Protein AF-A0A7C7CNF2-F1 (afdb_monomer_lite)

Secondary structure (DSSP, 8-state):
----------SSSHHHHHHHHHHHHHHHHHHHHHHHHHHHHHHHHHHH-SS---HHHHHHHHHHHHHHHHHHHHHHHHHH-HHHHHHHHHHHHHHHH-HHHHHHHHHHHHHHHHHHHHHHHHHHHHHHHHHHHHHHHHTT-S-----B-TTS-B-PPPHHHHHHHHHHHHT-TT-S----EEEEEEEEEETTTTEEEEEEEEEEEE-HHHHTSSSPPPTTSTTPPPGGG--TT-----HHHHHHHT--TT---EE-

Foldseek 3Di:
DDDDDDDDDDDPDVVPVVVVVVVVVLVVQLVVQLVVQLVVQVVVCVVVDPDDDDPVSSVVSNVVSNVVSVVVSVVVCCVPDPVNVVVVVVVVVVCVVPVVVNVVVVVVVVVVVVVVVVVVVVVVVVVVVVVVVVCVVPVAHPDDDWDADPVRFTDDDDPVVVVVVLVVQLPDPVHQADWDWDKGFKKKAAPVQRDIDGGPDIDTQIDQVRCVGGDHAAPPGNPHDGSVPADPQRDDDDPVVCVRSVHDPPGDMDID

pLDDT: mean 80.98, std 13.88, range [34.69, 97.75]

Radius of gyration: 37.11 Å; chains: 1; bounding box: 66×41×136 Å

Structure (mmCIF, N/CA/C/O backbone):
data_AF-A0A7C7CNF2-F1
#
_entry.id   AF-A0A7C7CNF2-F1
#
loop_
_atom_site.group_PDB
_atom_site.id
_atom_site.type_symbol
_atom_site.label_atom_id
_atom_site.label_alt_id
_atom_site.label_comp_id
_atom_site.label_asym_id
_atom_site.label_entity_id
_atom_site.label_seq_id
_atom_site.pdbx_PDB_ins_code
_atom_site.Cartn_x
_atom_site.Cartn_y
_atom_site.Cartn_z
_atom_site.occupancy
_atom_site.B_iso_or_equiv
_atom_site.auth_seq_id
_atom_site.auth_comp_id
_atom_site.auth_asym_id
_atom_site.auth_atom_id
_atom_site.pdbx_PDB_model_num
ATOM 1 N N . MET A 1 1 ? -6.094 18.515 99.360 1.00 39.41 1 MET A N 1
ATOM 2 C CA . MET A 1 1 ? -6.341 17.096 99.012 1.00 39.41 1 MET A CA 1
ATOM 3 C C . MET A 1 1 ? -7.456 17.120 97.975 1.00 39.41 1 MET A C 1
ATOM 5 O O . MET A 1 1 ? -8.572 17.433 98.346 1.00 39.41 1 MET A O 1
ATOM 9 N N . SER A 1 2 ? -7.166 17.256 96.678 1.00 44.41 2 SER A N 1
ATOM 10 C CA . SER A 1 2 ? -6.656 16.228 95.748 1.00 44.41 2 SER A CA 1
ATOM 11 C C . SER A 1 2 ? -7.522 14.970 95.737 1.00 44.41 2 SER A C 1
ATOM 13 O O . SER A 1 2 ? -7.444 14.205 96.690 1.00 44.41 2 SER A O 1
ATOM 15 N N . ASN A 1 3 ? -8.333 14.836 94.685 1.00 34.69 3 ASN A N 1
ATOM 16 C CA . ASN A 1 3 ? -8.681 13.631 93.908 1.00 34.69 3 ASN A CA 1
ATOM 17 C C . ASN A 1 3 ? -9.608 14.139 92.777 1.00 34.69 3 ASN A C 1
ATOM 19 O O . ASN A 1 3 ? -10.600 14.790 93.093 1.00 34.69 3 ASN A O 1
ATOM 23 N N . SER A 1 4 ? -9.293 14.166 91.475 1.00 44.25 4 SER A N 1
ATOM 24 C CA . SER A 1 4 ? -8.788 13.164 90.511 1.00 44.25 4 SER A CA 1
ATOM 25 C C . SER A 1 4 ? -9.730 11.983 90.265 1.00 44.25 4 SER A C 1
ATOM 27 O O . SER A 1 4 ? -10.286 11.451 91.217 1.00 44.25 4 SER A O 1
ATOM 29 N N . GLU A 1 5 ? -9.792 11.597 88.978 1.00 41.06 5 GLU A N 1
ATOM 30 C CA . GLU A 1 5 ? -10.457 10.435 88.344 1.00 41.06 5 GLU A CA 1
ATOM 31 C C . GLU A 1 5 ? -11.908 10.682 87.872 1.00 41.06 5 GLU A C 1
ATOM 33 O O . GLU A 1 5 ? -12.738 11.197 88.606 1.00 41.06 5 GLU A O 1
ATOM 38 N N . GLU A 1 6 ? -12.322 10.382 86.638 1.00 37.69 6 GLU A N 1
ATOM 39 C CA . GLU A 1 6 ? -11.650 9.761 85.491 1.00 37.69 6 GLU A CA 1
ATOM 40 C C . GLU A 1 6 ? -12.530 9.999 84.248 1.00 37.69 6 GLU A C 1
ATOM 42 O O . GLU A 1 6 ? -13.736 9.751 84.269 1.00 37.69 6 GLU A O 1
ATOM 47 N N . SER A 1 7 ? -11.940 10.483 83.156 1.00 36.75 7 SER A N 1
ATOM 48 C CA . SER A 1 7 ? -12.533 10.446 81.820 1.00 36.75 7 SER A CA 1
ATOM 49 C C . SER A 1 7 ? -11.835 9.344 81.025 1.00 36.75 7 SER A C 1
ATOM 51 O O . SER A 1 7 ? -10.620 9.363 80.855 1.00 36.75 7 SER A O 1
ATOM 53 N N . SER A 1 8 ? -12.594 8.366 80.536 1.00 37.59 8 SER A N 1
ATOM 54 C CA . SER A 1 8 ? -12.090 7.269 79.704 1.00 37.59 8 SER A CA 1
ATOM 55 C C . SER A 1 8 ? -11.925 7.698 78.234 1.00 37.59 8 SER A C 1
ATOM 57 O O . SER A 1 8 ? -12.928 8.091 77.626 1.00 37.59 8 SER A O 1
ATOM 59 N N . PRO A 1 9 ? -10.746 7.537 77.598 1.00 44.44 9 PRO A N 1
ATOM 60 C CA . PRO A 1 9 ? -10.589 7.694 76.159 1.00 44.44 9 PRO A CA 1
ATOM 61 C C . PRO A 1 9 ? -10.063 6.389 75.537 1.00 44.44 9 PRO A C 1
ATOM 63 O O . PRO A 1 9 ? -8.878 6.259 75.261 1.00 44.44 9 PRO A O 1
ATOM 66 N N . PHE A 1 10 ? -10.934 5.410 75.283 1.00 39.22 10 PHE A N 1
ATOM 67 C CA . PHE A 1 10 ? -10.572 4.209 74.513 1.00 39.22 10 PHE A CA 1
ATOM 68 C C . PHE A 1 10 ? -11.684 3.845 73.524 1.00 39.22 10 PHE A C 1
ATOM 70 O O . PHE A 1 10 ? -12.471 2.931 73.744 1.00 39.22 10 PHE A O 1
ATOM 77 N N . ALA A 1 11 ? -11.766 4.587 72.416 1.00 42.66 11 ALA A N 1
ATOM 78 C CA . ALA A 1 11 ? -12.652 4.249 71.293 1.00 42.66 11 ALA A CA 1
ATOM 79 C C . ALA A 1 11 ? -12.042 4.536 69.901 1.00 42.66 11 ALA A C 1
ATOM 81 O O . ALA A 1 11 ? -12.766 4.564 68.909 1.00 42.66 11 ALA A O 1
ATOM 82 N N . GLY A 1 12 ? -10.722 4.761 69.796 1.00 42.34 12 GLY A N 1
ATOM 83 C CA . GLY A 1 12 ? -10.086 5.240 68.555 1.00 42.34 12 GLY A CA 1
ATOM 84 C C . GLY A 1 12 ? -9.178 4.256 67.803 1.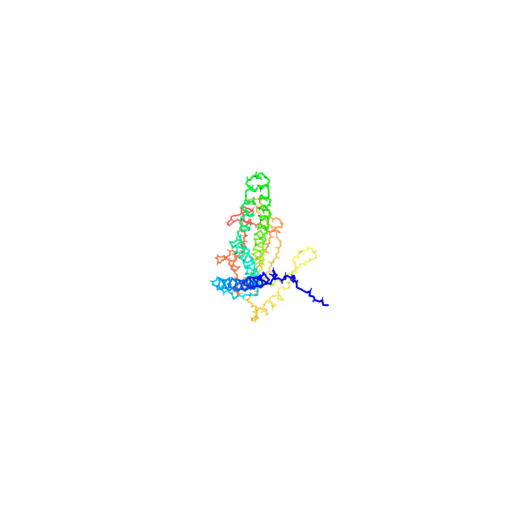00 42.34 12 GLY A C 1
ATOM 85 O O . GLY A 1 12 ? -8.991 4.409 66.598 1.00 42.34 12 GLY A O 1
ATOM 86 N N . GLU A 1 13 ? -8.611 3.242 68.459 1.00 42.41 13 GLU A N 1
ATOM 87 C CA . GLU A 1 13 ? -7.387 2.597 67.942 1.00 42.41 13 GLU A CA 1
ATOM 88 C C . GLU A 1 13 ? -7.631 1.353 67.061 1.00 42.41 13 GLU A C 1
ATOM 90 O O . GLU A 1 13 ? -6.891 1.098 66.110 1.00 42.41 13 GLU A O 1
ATOM 95 N N . GLY A 1 14 ? -8.734 0.624 67.272 1.00 38.69 14 GLY A N 1
ATOM 96 C CA . GLY A 1 14 ? -9.036 -0.608 66.523 1.00 38.69 14 GLY A CA 1
ATOM 97 C C . GLY A 1 14 ? -9.422 -0.403 65.049 1.00 38.69 14 GLY A C 1
ATOM 98 O O . GLY A 1 14 ? -9.234 -1.298 64.225 1.00 38.69 14 GLY A O 1
ATOM 99 N N . SER A 1 15 ? -9.928 0.779 64.676 1.00 50.56 15 SER A N 1
ATOM 100 C CA . SER A 1 15 ? -10.410 1.036 63.306 1.00 50.56 15 SER A CA 1
ATOM 101 C C . SER A 1 15 ? -9.292 1.381 62.311 1.00 50.56 15 SER A C 1
ATOM 103 O O . SER A 1 15 ? -9.446 1.188 61.102 1.00 50.56 15 SER A O 1
ATOM 105 N N . THR A 1 16 ? -8.149 1.864 62.803 1.00 49.94 16 THR A N 1
ATOM 106 C CA . THR A 1 16 ? -7.063 2.399 61.969 1.00 49.94 16 THR A CA 1
ATOM 107 C C . THR A 1 16 ? -6.146 1.284 61.460 1.00 49.94 16 THR A C 1
ATOM 109 O O . THR A 1 16 ? -5.807 1.259 60.276 1.00 49.94 16 THR A O 1
ATOM 112 N N . ILE A 1 17 ? -5.843 0.287 62.302 1.00 48.94 17 ILE A N 1
ATOM 113 C CA . ILE A 1 17 ? -5.004 -0.872 61.941 1.00 48.94 17 ILE A CA 1
ATOM 114 C C . ILE A 1 17 ? -5.721 -1.792 60.933 1.00 48.94 17 ILE A C 1
ATOM 116 O O . ILE A 1 17 ? -5.118 -2.244 59.958 1.00 48.94 17 ILE A O 1
ATOM 120 N N . GLN A 1 18 ? -7.036 -1.993 61.079 1.00 53.75 18 GLN A N 1
ATOM 121 C CA . GLN A 1 18 ? -7.836 -2.780 60.126 1.00 53.75 18 GLN A CA 1
ATOM 122 C C . GLN A 1 18 ? -7.940 -2.131 58.733 1.00 53.75 18 GLN A C 1
ATOM 124 O O . GLN A 1 18 ? -8.008 -2.832 57.718 1.00 53.75 18 GLN A O 1
ATOM 129 N N . ARG A 1 19 ? -7.948 -0.793 58.656 1.00 51.41 19 ARG A N 1
ATOM 130 C CA . ARG A 1 19 ? -7.987 -0.058 57.378 1.00 51.41 19 ARG A CA 1
ATOM 131 C C . ARG A 1 19 ? -6.643 -0.098 56.651 1.00 51.41 19 ARG A C 1
ATOM 133 O O . ARG A 1 19 ? -6.644 -0.201 55.425 1.00 51.41 19 ARG A O 1
ATOM 140 N N . LEU A 1 20 ? -5.529 -0.088 57.388 1.00 52.53 20 LEU A N 1
ATOM 141 C CA . LEU A 1 20 ? -4.180 -0.170 56.822 1.00 52.53 20 LEU A CA 1
ATOM 142 C C . LEU A 1 20 ? -3.913 -1.542 56.172 1.00 52.53 20 LEU A C 1
ATOM 144 O O . LEU A 1 20 ? -3.424 -1.606 55.044 1.00 52.53 20 LEU A O 1
ATOM 148 N N . GLY A 1 21 ? -4.334 -2.636 56.822 1.00 61.44 21 GLY A N 1
ATOM 149 C CA . GLY A 1 21 ? -4.176 -3.999 56.292 1.00 61.44 21 GLY A CA 1
ATOM 150 C C . GLY A 1 21 ? -4.990 -4.276 55.022 1.00 61.44 21 GLY A C 1
ATOM 151 O O . GLY A 1 21 ? -4.501 -4.923 54.097 1.00 61.44 21 GLY A O 1
ATOM 152 N N . ARG A 1 22 ? -6.210 -3.727 54.918 1.00 64.62 22 ARG A N 1
ATOM 153 C CA . ARG A 1 22 ? -7.019 -3.832 53.690 1.00 64.62 22 ARG A CA 1
ATOM 154 C C . ARG A 1 22 ? -6.371 -3.109 52.511 1.00 64.62 22 ARG A C 1
ATOM 156 O O . ARG A 1 22 ? -6.342 -3.669 51.423 1.00 64.62 22 ARG A O 1
ATOM 163 N N . GLY A 1 23 ? -5.835 -1.904 52.718 1.00 66.25 23 GLY A N 1
ATOM 164 C CA . GLY A 1 23 ? -5.159 -1.144 51.659 1.00 66.25 23 GLY A CA 1
ATOM 165 C C . GLY A 1 23 ? -3.923 -1.861 51.104 1.00 66.25 23 GLY A C 1
ATOM 166 O O . GLY A 1 23 ? -3.761 -1.954 49.888 1.00 66.25 23 GLY A O 1
ATOM 167 N N . ALA A 1 24 ? -3.104 -2.441 51.985 1.00 69.81 24 ALA A N 1
ATOM 168 C CA . ALA A 1 24 ? -1.925 -3.211 51.590 1.00 69.81 24 ALA A CA 1
ATOM 169 C C . ALA A 1 24 ? -2.287 -4.469 50.776 1.00 69.81 24 ALA A C 1
ATOM 171 O O . ALA A 1 24 ? -1.655 -4.745 49.758 1.00 69.81 24 ALA A O 1
ATOM 172 N N . LEU A 1 25 ? -3.349 -5.188 51.160 1.00 71.12 25 LEU A N 1
ATOM 173 C CA . LEU A 1 25 ? -3.831 -6.362 50.423 1.00 71.12 25 LEU A CA 1
ATOM 174 C C . LEU A 1 25 ? -4.309 -6.018 49.004 1.00 71.12 25 LEU A C 1
ATOM 176 O O . LEU A 1 25 ? -3.980 -6.737 48.062 1.00 71.12 25 LEU A O 1
ATOM 180 N N . PHE A 1 26 ? -5.026 -4.904 48.824 1.00 71.62 26 PHE A N 1
ATOM 181 C CA . PHE A 1 26 ? -5.434 -4.452 47.488 1.00 71.62 26 PHE A CA 1
ATOM 182 C C . PHE A 1 26 ? -4.243 -4.023 46.628 1.00 71.62 26 PHE A C 1
ATOM 184 O O . PHE A 1 26 ? -4.228 -4.311 45.435 1.00 71.62 26 PHE A O 1
ATOM 191 N N . SER A 1 27 ? -3.224 -3.398 47.224 1.00 68.88 27 SER A N 1
ATOM 192 C CA . SER A 1 27 ? -1.999 -3.028 46.507 1.00 68.88 27 SER A CA 1
ATOM 193 C C . SER A 1 27 ? -1.197 -4.252 46.052 1.00 68.88 27 SER A C 1
ATOM 195 O O . SER A 1 27 ? -0.673 -4.258 44.942 1.00 68.88 27 SER A O 1
ATOM 197 N N . ILE A 1 28 ? -1.113 -5.302 46.873 1.00 77.62 28 ILE A N 1
ATOM 198 C CA . ILE A 1 28 ? -0.433 -6.555 46.504 1.00 77.62 28 ILE A CA 1
ATOM 199 C C . ILE A 1 28 ? -1.202 -7.266 45.385 1.00 77.62 28 ILE A C 1
ATOM 201 O O . ILE A 1 28 ? -0.605 -7.724 44.411 1.00 77.62 28 ILE A O 1
ATOM 205 N N . LEU A 1 29 ? -2.534 -7.303 45.482 1.00 76.31 29 LEU A N 1
ATOM 206 C CA . LEU A 1 29 ? -3.387 -7.891 44.454 1.00 76.31 29 LEU A CA 1
ATOM 207 C C . LEU A 1 29 ? -3.312 -7.112 43.130 1.00 76.31 29 LEU A C 1
ATOM 209 O O . LEU A 1 29 ? -3.294 -7.726 42.069 1.00 76.31 29 LEU A O 1
ATOM 213 N N . PHE A 1 30 ? -3.208 -5.780 43.181 1.00 73.31 30 PHE A N 1
ATOM 214 C CA . PHE A 1 30 ? -3.023 -4.931 42.002 1.00 73.31 30 PHE A CA 1
ATOM 215 C C . PHE A 1 30 ? -1.785 -5.329 41.204 1.00 73.31 30 PHE A C 1
ATOM 217 O O . PHE A 1 30 ? -1.853 -5.601 40.005 1.00 73.31 30 PHE A O 1
ATOM 224 N N . VAL A 1 31 ? -0.648 -5.373 41.901 1.00 74.12 31 VAL A N 1
ATOM 225 C CA . VAL A 1 31 ? 0.654 -5.671 41.311 1.00 74.12 31 VAL A CA 1
ATOM 226 C C . VAL A 1 31 ? 0.672 -7.113 40.805 1.00 74.12 31 VAL A C 1
ATOM 228 O O . VAL A 1 31 ? 1.123 -7.358 39.689 1.00 74.12 31 VAL A O 1
ATOM 231 N N . GLY A 1 32 ? 0.096 -8.051 41.564 1.00 76.81 32 GLY A N 1
ATOM 232 C CA . GLY A 1 32 ? -0.035 -9.451 41.160 1.00 76.81 32 GLY A CA 1
ATOM 233 C C . GLY A 1 32 ? -0.878 -9.648 39.896 1.00 76.81 32 GLY A C 1
ATOM 234 O O . GLY A 1 32 ? -0.447 -10.351 38.984 1.00 76.81 32 GLY A O 1
ATOM 235 N N . ILE A 1 33 ? -2.043 -8.996 39.799 1.00 76.75 33 ILE A N 1
ATOM 236 C CA . ILE A 1 33 ? -2.907 -9.077 38.609 1.00 76.75 33 ILE A CA 1
ATOM 237 C C . ILE A 1 33 ? -2.230 -8.418 37.411 1.00 76.75 33 ILE A C 1
ATOM 239 O O . ILE A 1 33 ? -2.221 -9.003 36.334 1.00 76.75 33 ILE A O 1
ATOM 243 N N . THR A 1 34 ? -1.604 -7.252 37.599 1.00 73.38 34 THR A N 1
ATOM 244 C CA . THR A 1 34 ? -0.889 -6.552 36.520 1.00 73.38 34 THR A CA 1
ATOM 245 C C . THR A 1 34 ? 0.216 -7.436 35.951 1.00 73.38 34 THR A C 1
ATOM 247 O O . THR A 1 34 ? 0.290 -7.629 34.740 1.00 73.38 34 THR A O 1
ATOM 250 N N . LEU A 1 35 ? 1.046 -8.031 36.813 1.00 75.81 35 LEU A N 1
ATOM 251 C CA . LEU A 1 35 ? 2.136 -8.912 36.394 1.00 75.81 35 LEU A CA 1
ATOM 252 C C . LEU A 1 35 ? 1.622 -10.194 35.727 1.00 75.81 35 LEU A C 1
ATOM 254 O O . LEU A 1 35 ? 2.178 -10.604 34.711 1.00 75.81 35 LEU A O 1
ATOM 258 N N . CYS A 1 36 ? 0.555 -10.800 36.256 1.00 79.44 36 CYS A N 1
ATOM 259 C CA . CYS A 1 36 ? -0.048 -12.006 35.688 1.00 79.44 36 CYS A CA 1
ATOM 260 C C . CYS A 1 36 ? -0.668 -11.735 34.310 1.00 79.44 36 CYS A C 1
ATOM 262 O O . CYS A 1 36 ? -0.338 -12.418 33.345 1.00 79.44 36 CYS A O 1
ATOM 264 N N . CYS A 1 37 ? -1.493 -10.692 34.182 1.00 75.56 37 CYS A N 1
ATOM 265 C CA . CYS A 1 37 ? -2.106 -10.309 32.912 1.00 75.56 37 CYS A CA 1
ATOM 266 C C . CYS A 1 37 ? -1.050 -9.925 31.873 1.00 75.56 37 CYS A C 1
ATOM 268 O O . CYS A 1 37 ? -1.119 -10.401 30.746 1.00 75.56 37 CYS A O 1
ATOM 270 N N . THR A 1 38 ? -0.032 -9.146 32.253 1.00 74.81 38 THR A N 1
ATOM 271 C CA . THR A 1 38 ? 1.063 -8.780 31.337 1.00 74.81 38 THR A CA 1
ATOM 272 C C . THR A 1 38 ? 1.825 -10.021 30.859 1.00 74.81 38 THR A C 1
ATOM 274 O O . THR A 1 38 ? 2.133 -10.129 29.677 1.00 74.81 38 THR A O 1
ATOM 277 N N . LYS A 1 39 ? 2.089 -10.993 31.746 1.00 78.62 39 LYS A N 1
ATOM 278 C CA . LYS A 1 39 ? 2.724 -12.272 31.388 1.00 78.62 39 LYS A CA 1
ATOM 279 C C . LYS A 1 39 ? 1.872 -13.097 30.428 1.00 78.62 39 LYS A C 1
ATOM 281 O O . LYS A 1 39 ? 2.383 -13.510 29.397 1.00 78.62 39 LYS A O 1
ATOM 286 N N . VAL A 1 40 ? 0.583 -13.264 30.724 1.00 80.94 40 VAL A N 1
ATOM 287 C CA . VAL A 1 40 ? -0.356 -14.002 29.865 1.00 80.94 40 VAL A CA 1
ATOM 288 C C . VAL A 1 40 ? -0.459 -13.358 28.483 1.00 80.94 40 VAL A C 1
ATOM 290 O O . VAL A 1 40 ? -0.422 -14.063 27.482 1.00 80.94 40 VAL A O 1
ATOM 293 N N . ILE A 1 41 ? -0.535 -12.026 28.408 1.00 73.62 41 ILE A N 1
ATOM 294 C CA . ILE A 1 41 ? -0.584 -11.305 27.129 1.00 73.62 41 ILE A CA 1
ATOM 295 C C . ILE A 1 41 ? 0.708 -11.528 26.336 1.00 73.62 41 ILE A C 1
ATOM 297 O O . ILE A 1 41 ? 0.645 -11.845 25.154 1.00 73.62 41 ILE A O 1
ATOM 301 N N . ILE A 1 42 ? 1.875 -11.414 26.975 1.00 73.31 42 ILE A N 1
ATOM 302 C CA . ILE A 1 42 ? 3.163 -11.657 26.310 1.00 73.31 42 ILE A CA 1
ATOM 303 C C . ILE A 1 42 ? 3.274 -13.109 25.829 1.00 73.31 42 ILE A C 1
ATOM 305 O O . ILE A 1 42 ? 3.778 -13.340 24.734 1.00 73.31 42 ILE A O 1
ATOM 309 N N . ASP A 1 43 ? 2.802 -14.079 26.611 1.00 75.38 43 ASP A N 1
ATOM 310 C CA . ASP A 1 43 ? 2.844 -15.495 26.237 1.00 75.38 43 ASP A CA 1
ATOM 311 C C . ASP A 1 43 ? 1.912 -15.799 25.049 1.00 75.38 43 ASP A C 1
ATOM 313 O O . ASP A 1 43 ? 2.307 -16.523 24.138 1.00 75.38 43 ASP A O 1
ATOM 317 N N . VAL A 1 44 ? 0.727 -15.177 24.995 1.00 73.62 44 VAL A N 1
ATOM 318 C CA . VAL A 1 44 ? -0.199 -15.265 23.847 1.00 73.62 44 VAL A CA 1
ATOM 319 C C . VAL A 1 44 ? 0.374 -14.587 22.598 1.00 73.62 44 VAL A C 1
ATOM 321 O O . VAL A 1 44 ? 0.254 -15.111 21.490 1.00 73.62 44 VAL A O 1
ATOM 324 N N . VAL A 1 45 ? 1.024 -13.431 22.754 1.00 69.44 45 VAL A N 1
ATOM 325 C CA . VAL A 1 45 ? 1.681 -12.733 21.638 1.00 69.44 45 VAL A CA 1
ATOM 326 C C . VAL A 1 45 ? 2.841 -13.571 21.102 1.00 69.44 45 VAL A C 1
ATOM 328 O O . VAL A 1 45 ? 2.952 -13.752 19.895 1.00 69.44 45 VAL A O 1
ATOM 331 N N . LYS A 1 46 ? 3.652 -14.180 21.974 1.00 68.94 46 LYS A N 1
ATOM 332 C CA . LYS A 1 46 ? 4.732 -15.094 21.566 1.00 68.94 46 LYS A CA 1
ATOM 333 C C . LYS A 1 46 ? 4.237 -16.355 20.860 1.00 68.94 46 LYS A C 1
ATOM 335 O O . LYS A 1 46 ? 4.974 -16.893 20.046 1.00 68.94 46 LYS A O 1
ATOM 340 N N . SER A 1 47 ? 3.035 -16.846 21.169 1.00 66.56 47 SER A N 1
ATOM 341 C CA . SER A 1 47 ? 2.471 -18.005 20.464 1.00 66.56 47 SER A CA 1
ATOM 342 C C . SER A 1 47 ? 1.839 -17.650 19.116 1.00 66.56 47 SER A C 1
ATOM 344 O O . SER A 1 47 ? 1.530 -18.556 18.349 1.00 66.56 47 SER A O 1
ATOM 346 N N . THR A 1 48 ? 1.622 -16.360 18.841 1.00 65.81 48 THR A N 1
ATOM 347 C CA . THR A 1 48 ? 0.937 -15.873 17.631 1.00 65.81 48 THR A CA 1
ATOM 348 C C . THR A 1 48 ? 1.893 -15.171 16.656 1.00 65.81 48 THR A C 1
ATOM 350 O O . THR A 1 48 ? 1.693 -15.255 15.448 1.00 65.81 48 THR A O 1
ATOM 353 N N . SER A 1 49 ? 2.948 -14.516 17.149 1.00 58.03 49 SER A N 1
ATOM 354 C CA . SER A 1 49 ? 3.943 -13.810 16.331 1.00 58.03 49 SER A CA 1
ATOM 355 C C . SER A 1 49 ? 5.183 -14.671 16.076 1.00 58.03 49 SER A C 1
ATOM 357 O O . SER A 1 49 ? 5.831 -15.125 17.017 1.00 58.03 49 SER A O 1
ATOM 359 N N . TYR A 1 50 ? 5.521 -14.867 14.797 1.00 54.94 50 TYR A N 1
ATOM 360 C CA . TYR A 1 50 ? 6.703 -15.620 14.348 1.00 54.94 50 TYR A CA 1
ATOM 361 C C . TYR A 1 50 ? 7.987 -14.764 14.350 1.00 54.94 50 TYR A C 1
ATOM 363 O O . TYR A 1 50 ? 9.078 -15.291 14.554 1.00 54.94 50 TYR A O 1
ATOM 371 N N . ASP A 1 51 ? 7.846 -13.441 14.217 1.00 55.00 51 ASP A N 1
ATOM 372 C CA . ASP A 1 51 ? 8.924 -12.470 14.405 1.00 55.00 51 ASP A CA 1
ATOM 373 C C . ASP A 1 51 ? 8.956 -11.980 15.854 1.00 55.00 51 ASP A C 1
ATOM 375 O O . ASP A 1 51 ? 7.923 -11.698 16.465 1.00 55.00 51 ASP A O 1
ATOM 379 N N . GLY A 1 52 ? 10.156 -11.917 16.431 1.00 61.19 52 GLY A N 1
ATOM 380 C CA . GLY A 1 52 ? 10.376 -11.647 17.850 1.00 61.19 52 GLY A CA 1
ATOM 381 C C . GLY A 1 52 ? 9.605 -10.442 18.413 1.00 61.19 52 GLY A C 1
ATOM 382 O O . GLY A 1 52 ? 9.340 -9.442 17.752 1.00 61.19 52 GLY A O 1
ATOM 383 N N . VAL A 1 53 ? 9.275 -10.522 19.703 1.00 67.62 53 VAL A N 1
ATOM 384 C CA . VAL A 1 53 ? 8.564 -9.468 20.443 1.00 67.62 53 VAL A CA 1
ATOM 385 C C . VAL A 1 53 ? 9.388 -8.174 20.514 1.00 67.62 53 VAL A C 1
ATOM 387 O O . VAL A 1 53 ? 10.308 -8.053 21.323 1.00 67.62 53 VAL A O 1
ATOM 390 N N . GLY A 1 54 ? 9.050 -7.196 19.670 1.00 76.12 54 GLY A N 1
ATOM 391 C CA . GLY A 1 54 ? 9.624 -5.847 19.690 1.00 76.12 54 GLY A CA 1
ATOM 392 C C . GLY A 1 54 ? 9.135 -4.978 20.860 1.00 76.12 54 GLY A C 1
ATOM 393 O O . GLY A 1 54 ? 8.175 -5.308 21.558 1.00 76.12 54 GLY A O 1
ATOM 394 N N . PHE A 1 55 ? 9.770 -3.816 21.058 1.00 77.88 55 PHE A N 1
ATOM 395 C CA . PHE A 1 55 ? 9.460 -2.869 22.147 1.00 77.88 55 PHE A CA 1
ATOM 396 C C . PHE A 1 55 ? 7.981 -2.429 22.184 1.00 77.88 55 PHE A C 1
ATOM 398 O O . PHE A 1 55 ? 7.403 -2.297 23.264 1.00 77.88 55 PHE A O 1
ATOM 405 N N . GLY A 1 56 ? 7.339 -2.275 21.019 1.00 78.00 56 GLY A N 1
ATOM 406 C CA . GLY A 1 56 ? 5.924 -1.895 20.920 1.00 78.00 56 GLY A CA 1
ATOM 407 C C . GLY A 1 56 ? 4.965 -2.915 21.546 1.00 78.00 56 GLY A C 1
ATOM 408 O O . GLY A 1 56 ? 4.010 -2.538 22.230 1.00 78.00 56 GLY A O 1
ATOM 409 N N . TRP A 1 57 ? 5.256 -4.211 21.409 1.00 80.38 57 TRP A N 1
ATOM 410 C CA . TRP A 1 57 ? 4.461 -5.278 22.024 1.00 80.38 57 TRP A CA 1
ATOM 411 C C . TRP A 1 57 ? 4.568 -5.274 23.549 1.00 80.38 57 TRP A C 1
ATOM 413 O O . TRP A 1 57 ? 3.585 -5.512 24.246 1.00 80.38 57 TRP A O 1
ATOM 423 N N . TYR A 1 58 ? 5.736 -4.928 24.091 1.00 79.12 58 TYR A N 1
ATOM 424 C CA . TYR A 1 58 ? 5.891 -4.773 25.536 1.00 79.12 58 TYR A CA 1
ATOM 425 C C . TYR A 1 58 ? 5.122 -3.561 26.069 1.00 79.12 58 TYR A C 1
ATOM 427 O O . TYR A 1 58 ? 4.451 -3.668 27.095 1.00 79.12 58 TYR A O 1
ATOM 435 N N . ALA A 1 59 ? 5.173 -2.424 25.371 1.00 83.31 59 ALA A N 1
ATOM 436 C CA . ALA A 1 59 ? 4.456 -1.218 25.782 1.00 83.31 59 ALA A CA 1
ATOM 437 C C . ALA A 1 59 ? 2.930 -1.428 25.796 1.00 83.31 59 ALA A C 1
ATOM 439 O O . ALA A 1 59 ? 2.254 -1.058 26.761 1.00 83.31 59 ALA A O 1
ATOM 440 N N . THR A 1 60 ? 2.389 -2.080 24.764 1.00 83.62 60 THR A N 1
ATOM 441 C CA . THR A 1 60 ? 0.958 -2.411 24.680 1.00 83.62 60 THR A CA 1
ATOM 442 C C . THR A 1 60 ? 0.545 -3.433 25.739 1.00 83.62 60 THR A C 1
ATOM 444 O O . THR A 1 60 ? -0.458 -3.220 26.423 1.00 83.62 60 THR A O 1
ATOM 447 N N . ALA A 1 61 ? 1.344 -4.483 25.958 1.00 80.81 61 ALA A N 1
ATOM 448 C CA . ALA A 1 61 ? 1.075 -5.489 26.983 1.00 80.81 61 ALA A CA 1
ATOM 449 C C . ALA A 1 61 ? 1.050 -4.894 28.401 1.00 80.81 61 ALA A C 1
ATOM 451 O O . ALA A 1 61 ? 0.159 -5.222 29.183 1.00 80.81 61 ALA A O 1
ATOM 452 N N . ILE A 1 62 ? 1.982 -3.991 28.729 1.00 82.44 62 ILE A N 1
ATOM 453 C CA . ILE A 1 62 ? 2.016 -3.309 30.033 1.00 82.44 62 ILE A CA 1
ATOM 454 C C . ILE A 1 62 ? 0.801 -2.391 30.197 1.00 82.44 62 ILE A C 1
ATOM 456 O O . ILE A 1 62 ? 0.153 -2.419 31.244 1.00 82.44 62 ILE A O 1
ATOM 460 N N . SER A 1 63 ? 0.468 -1.599 29.172 1.00 85.12 63 SER A N 1
ATOM 461 C CA . SER A 1 63 ? -0.695 -0.704 29.204 1.00 85.12 63 SER A CA 1
ATOM 462 C C . SER A 1 63 ? -1.993 -1.485 29.440 1.00 85.12 63 SER A C 1
ATOM 464 O O . SER A 1 63 ? -2.766 -1.167 30.348 1.00 85.12 63 SER A O 1
ATOM 466 N N . LEU A 1 64 ? -2.192 -2.579 28.698 1.00 84.94 64 LEU A N 1
ATOM 467 C CA . LEU A 1 64 ? -3.370 -3.431 28.833 1.00 84.94 64 LEU A CA 1
ATOM 468 C C . LEU A 1 64 ? -3.385 -4.188 30.170 1.00 84.94 64 LEU A C 1
ATOM 470 O O . LEU A 1 64 ? -4.432 -4.292 30.812 1.00 84.94 64 LEU A O 1
ATOM 474 N N . GLY A 1 65 ? -2.229 -4.669 30.632 1.00 80.62 65 GLY A N 1
ATOM 475 C CA . GLY A 1 65 ? -2.063 -5.297 31.943 1.00 80.62 65 GLY A CA 1
ATOM 476 C C . GLY A 1 65 ? -2.435 -4.361 33.097 1.00 80.62 65 GLY A C 1
ATOM 477 O O . GLY A 1 65 ? -3.131 -4.760 34.029 1.00 80.62 65 GLY A O 1
ATOM 478 N N . LEU A 1 66 ? -2.040 -3.089 33.019 1.00 84.38 66 LEU A N 1
ATOM 479 C CA . LEU A 1 66 ? -2.374 -2.081 34.027 1.00 84.38 66 LEU A CA 1
ATOM 480 C C . LEU A 1 66 ? -3.872 -1.750 34.013 1.00 84.38 66 LEU A C 1
ATOM 482 O O . LEU A 1 66 ? -4.508 -1.671 35.067 1.00 84.38 66 LEU A O 1
ATOM 486 N N . LEU A 1 67 ? -4.457 -1.603 32.823 1.00 87.88 67 LEU A N 1
ATOM 487 C CA . LEU A 1 67 ? -5.879 -1.300 32.654 1.00 87.88 67 LEU A CA 1
ATOM 488 C C . LEU A 1 67 ? -6.757 -2.453 33.168 1.00 87.88 67 LEU A C 1
ATOM 490 O O . LEU A 1 67 ? -7.693 -2.232 33.939 1.00 87.88 67 LEU A O 1
ATOM 494 N N . THR A 1 68 ? -6.406 -3.694 32.825 1.00 83.50 68 THR A N 1
ATOM 495 C CA . THR A 1 68 ? -7.089 -4.901 33.323 1.00 83.50 68 THR A CA 1
ATOM 496 C C . THR A 1 68 ? -6.961 -5.053 34.836 1.00 83.50 68 THR A C 1
ATOM 498 O O . THR A 1 68 ? -7.955 -5.351 35.501 1.00 83.50 68 THR A O 1
ATOM 501 N N . ALA A 1 69 ? -5.795 -4.764 35.414 1.00 80.94 69 ALA A N 1
ATOM 502 C CA . ALA A 1 69 ? -5.617 -4.789 36.861 1.00 80.94 69 ALA A CA 1
ATOM 503 C C . ALA A 1 69 ? -6.469 -3.738 37.586 1.00 80.94 69 ALA A C 1
ATOM 505 O O . ALA A 1 69 ? -7.115 -4.058 38.588 1.00 80.94 69 ALA A O 1
ATOM 506 N N . LEU A 1 70 ? -6.533 -2.505 37.067 1.00 86.44 70 LEU A N 1
ATOM 507 C CA . LEU A 1 70 ? -7.376 -1.448 37.636 1.00 86.44 70 LEU A CA 1
ATOM 508 C C . LEU A 1 70 ? -8.856 -1.846 37.611 1.00 86.44 70 LEU A C 1
ATOM 510 O O . LEU A 1 70 ? -9.553 -1.714 38.620 1.00 86.44 70 LEU A O 1
ATOM 514 N N . VAL A 1 71 ? -9.330 -2.372 36.481 1.00 87.69 71 VAL A N 1
ATOM 515 C CA . VAL A 1 71 ? -10.715 -2.837 36.327 1.00 87.69 71 VAL A CA 1
ATOM 516 C C . VAL A 1 71 ? -11.005 -4.015 37.262 1.00 87.69 71 VAL A C 1
ATOM 518 O O . VAL A 1 71 ? -12.030 -4.020 37.947 1.00 87.69 71 VAL A O 1
ATOM 521 N N . SER A 1 72 ? -10.088 -4.981 37.361 1.00 80.94 72 SER A N 1
ATOM 522 C CA . SER A 1 72 ? -10.240 -6.151 38.229 1.00 80.94 72 SER A CA 1
ATOM 523 C C . SER A 1 72 ? -10.335 -5.772 39.707 1.00 80.94 72 SER A C 1
ATOM 525 O O . SER A 1 72 ? -11.152 -6.339 40.432 1.00 80.94 72 SER A O 1
ATOM 527 N N . LEU A 1 73 ? -9.554 -4.794 40.174 1.00 83.31 73 LEU A N 1
ATOM 528 C CA . LEU A 1 73 ? -9.676 -4.295 41.546 1.00 83.31 73 LEU A CA 1
ATOM 529 C C . LEU A 1 73 ? -11.023 -3.631 41.811 1.00 83.31 73 LEU A C 1
ATOM 531 O O . LEU A 1 73 ? -11.631 -3.869 42.854 1.00 83.31 73 LEU A O 1
ATOM 535 N N . GLN A 1 74 ? -11.503 -2.806 40.876 1.00 84.06 74 GLN A N 1
ATOM 536 C CA . GLN A 1 74 ? -12.804 -2.160 41.027 1.00 84.06 74 GLN A CA 1
ATOM 537 C C . GLN A 1 74 ? -13.938 -3.187 41.077 1.00 84.06 74 GLN A C 1
ATOM 539 O O . GLN A 1 74 ? -14.856 -3.039 41.889 1.00 84.06 74 GLN A O 1
ATOM 544 N N . LEU A 1 75 ? -13.856 -4.241 40.260 1.00 83.25 75 LEU A N 1
ATOM 545 C CA . LEU A 1 75 ? -14.777 -5.378 40.284 1.00 83.25 75 LEU A CA 1
ATOM 546 C C . LEU A 1 75 ? -14.702 -6.145 41.605 1.00 83.25 75 LEU A C 1
ATOM 548 O O . LEU A 1 75 ? -15.739 -6.471 42.183 1.00 83.25 75 LEU A O 1
ATOM 552 N N . LEU A 1 76 ? -13.497 -6.394 42.118 1.00 81.81 76 LEU A N 1
ATOM 553 C CA . LEU A 1 76 ? -13.311 -7.078 43.392 1.00 81.81 76 LEU A CA 1
ATOM 554 C C . LEU A 1 76 ? -13.949 -6.277 44.534 1.00 81.81 76 LEU A C 1
ATOM 556 O O . LEU A 1 76 ? -14.793 -6.789 45.270 1.00 81.81 76 LEU A O 1
ATOM 560 N N . ASP A 1 77 ? -13.645 -4.984 44.624 1.00 79.56 77 ASP A N 1
ATOM 561 C CA . ASP A 1 77 ? -14.277 -4.078 45.582 1.00 79.56 77 ASP A CA 1
ATOM 562 C C . ASP A 1 77 ? -15.805 -4.036 45.435 1.00 79.56 77 ASP A C 1
ATOM 564 O O . ASP A 1 77 ? -16.536 -3.938 46.424 1.00 79.56 77 ASP A O 1
ATOM 568 N N . PHE A 1 78 ? -16.302 -4.069 44.198 1.00 79.31 78 PHE A N 1
ATOM 569 C CA . PHE A 1 78 ? -17.729 -4.095 43.903 1.00 79.31 78 PHE A CA 1
ATOM 570 C C . PHE A 1 78 ? -18.397 -5.379 44.417 1.00 79.31 78 PHE A C 1
ATOM 572 O O . PHE A 1 78 ? -19.520 -5.336 44.926 1.00 79.31 78 PHE A O 1
ATOM 579 N N . ILE A 1 79 ? -17.703 -6.515 44.338 1.00 79.38 79 ILE A N 1
ATOM 580 C CA . ILE A 1 79 ? -18.181 -7.807 44.836 1.00 79.38 79 ILE A CA 1
ATOM 581 C C . ILE A 1 79 ? -18.201 -7.833 46.368 1.00 79.38 79 ILE A C 1
ATOM 583 O O . ILE A 1 79 ? -19.217 -8.232 46.940 1.00 79.38 79 ILE A O 1
ATOM 587 N N . PHE A 1 80 ? -17.131 -7.386 47.032 1.00 78.38 80 PHE A N 1
ATOM 588 C CA . PHE A 1 80 ? -17.016 -7.447 48.495 1.00 78.38 80 PHE A CA 1
ATOM 589 C C . PHE A 1 80 ? -17.770 -6.327 49.227 1.00 78.38 80 PHE A C 1
ATOM 591 O O . PHE A 1 80 ? -18.121 -6.476 50.398 1.00 78.38 80 PHE A O 1
ATOM 598 N N . SER A 1 81 ? -18.048 -5.194 48.575 1.00 80.69 81 SER A N 1
ATOM 599 C CA . SER A 1 81 ? -18.752 -4.073 49.201 1.00 80.69 81 SER A CA 1
ATOM 600 C C . SER A 1 81 ? -20.263 -4.129 48.960 1.00 80.69 81 SER A C 1
ATOM 602 O O . SER A 1 81 ? -20.766 -3.701 47.918 1.00 80.69 81 SER A O 1
ATOM 604 N N . GLY A 1 82 ? -21.024 -4.543 49.981 1.00 78.88 82 GLY A N 1
ATOM 605 C CA . GLY A 1 82 ? -22.495 -4.505 49.945 1.00 78.88 82 GLY A CA 1
ATOM 606 C C . GLY A 1 82 ? -23.068 -3.110 49.645 1.00 78.88 82 GLY A C 1
ATOM 607 O O . GLY A 1 82 ? -24.075 -2.981 48.949 1.00 78.88 82 GLY A O 1
ATOM 608 N N . ARG A 1 83 ? -22.373 -2.044 50.071 1.00 80.88 83 ARG A N 1
ATOM 609 C CA . ARG A 1 83 ? -22.769 -0.651 49.804 1.00 80.88 83 ARG A CA 1
ATOM 610 C C . ARG A 1 83 ? -22.705 -0.301 48.314 1.00 80.88 83 ARG A C 1
ATOM 612 O O . ARG A 1 83 ? -23.608 0.362 47.812 1.00 80.88 83 ARG A O 1
ATOM 619 N N . ARG A 1 84 ? -21.674 -0.760 47.592 1.00 80.69 84 ARG A N 1
ATOM 620 C CA . ARG A 1 84 ? -21.533 -0.499 46.146 1.00 80.69 84 ARG A CA 1
ATOM 621 C C . ARG A 1 84 ? -22.598 -1.235 45.332 1.00 80.69 84 ARG A C 1
ATOM 623 O O . ARG A 1 84 ? -23.147 -0.654 44.401 1.00 80.69 84 ARG A O 1
ATOM 630 N N . ARG A 1 85 ? -22.965 -2.458 45.729 1.00 79.44 85 ARG A N 1
ATOM 631 C CA . ARG A 1 85 ? -24.077 -3.200 45.108 1.00 79.44 85 ARG A CA 1
ATOM 632 C C . ARG A 1 85 ? -25.413 -2.476 45.255 1.00 79.44 85 ARG A C 1
ATOM 634 O O . ARG A 1 85 ? -26.150 -2.365 44.280 1.00 79.44 85 ARG A O 1
ATOM 641 N N . MET A 1 86 ? -25.696 -1.933 46.441 1.00 85.62 86 MET A N 1
ATOM 642 C CA . MET A 1 86 ? -26.901 -1.131 46.675 1.00 85.62 86 MET A CA 1
ATOM 643 C C . MET A 1 86 ? -26.930 0.113 45.775 1.00 85.62 86 MET A C 1
ATOM 645 O O . MET A 1 86 ? -27.940 0.381 45.126 1.00 85.62 86 MET A O 1
ATOM 649 N N . LEU A 1 87 ? -25.807 0.830 45.663 1.00 86.38 87 LEU A N 1
ATOM 650 C CA . LEU A 1 87 ? -25.685 1.985 44.767 1.00 86.38 87 LEU A CA 1
ATOM 651 C C . LEU A 1 87 ? -25.860 1.602 43.290 1.00 86.38 87 LEU A C 1
ATOM 653 O O . LEU A 1 87 ? -26.528 2.323 42.554 1.00 86.38 87 LEU A O 1
ATOM 657 N N . ALA A 1 88 ? -25.332 0.458 42.851 1.00 85.06 88 ALA A N 1
ATOM 658 C CA . ALA A 1 88 ? -25.526 -0.020 41.482 1.00 85.06 88 ALA A CA 1
ATOM 659 C C . ALA A 1 88 ? -26.974 -0.428 41.198 1.00 85.06 88 ALA A C 1
ATOM 661 O O . ALA A 1 88 ? -27.504 -0.085 40.146 1.00 85.06 88 ALA A O 1
ATOM 662 N N . GLN A 1 89 ? -27.656 -1.089 42.136 1.00 85.94 89 GLN A N 1
ATOM 663 C CA . GLN A 1 89 ? -29.089 -1.363 41.998 1.00 85.94 89 GLN A CA 1
ATOM 664 C C . GLN A 1 89 ? -29.902 -0.063 41.911 1.00 85.94 89 GLN A C 1
ATOM 666 O O . GLN A 1 89 ? -30.802 0.057 41.073 1.00 85.94 89 GLN A O 1
ATOM 671 N N . MET A 1 90 ? -29.552 0.948 42.712 1.00 89.38 90 MET A N 1
ATOM 672 C CA . MET A 1 90 ? -30.140 2.285 42.600 1.00 89.38 90 MET A CA 1
ATOM 673 C C . MET A 1 90 ? -29.853 2.919 41.230 1.00 89.38 90 MET A C 1
ATOM 675 O O . MET A 1 90 ? -30.775 3.425 40.596 1.00 89.38 90 MET A O 1
ATOM 679 N N . ALA A 1 91 ? -28.625 2.826 40.716 1.00 88.12 91 ALA A N 1
ATOM 680 C CA . ALA A 1 91 ? -28.258 3.353 39.401 1.00 88.12 91 ALA A CA 1
ATOM 681 C C . ALA A 1 91 ? -29.013 2.653 38.256 1.00 88.12 91 ALA A C 1
ATOM 683 O O . ALA A 1 91 ? -29.612 3.322 37.417 1.00 88.12 91 ALA A O 1
ATOM 684 N N . ILE A 1 92 ? -29.066 1.317 38.256 1.00 89.81 92 ILE A N 1
ATOM 685 C CA . ILE A 1 92 ? -29.782 0.512 37.253 1.00 89.81 92 ILE A CA 1
ATOM 686 C C . ILE A 1 92 ? -31.281 0.808 37.293 1.00 89.81 92 ILE A C 1
ATOM 688 O O . ILE A 1 92 ? -31.912 1.005 36.253 1.00 89.81 92 ILE A O 1
ATOM 692 N N . SER A 1 93 ? -31.871 0.881 38.488 1.00 89.31 93 SER A N 1
ATOM 693 C CA . SER A 1 93 ? -33.289 1.225 38.620 1.00 89.31 93 SER A CA 1
ATOM 694 C C . SER A 1 93 ? -33.582 2.649 38.131 1.00 89.31 93 SER A C 1
ATOM 696 O O . SER A 1 93 ? -34.629 2.872 37.518 1.00 89.31 93 SER A O 1
ATOM 698 N N . ASN A 1 94 ? -32.648 3.590 38.307 1.00 88.12 94 ASN A N 1
ATOM 699 C CA . ASN A 1 94 ? -32.754 4.950 37.783 1.00 88.12 94 ASN A CA 1
ATOM 700 C C . ASN A 1 94 ? -32.639 4.992 36.246 1.00 88.12 94 ASN A C 1
ATOM 702 O O . ASN A 1 94 ? -33.470 5.624 35.591 1.00 88.12 94 ASN A O 1
ATOM 706 N N . LEU A 1 95 ? -31.690 4.248 35.663 1.00 90.56 95 LEU A N 1
ATOM 707 C CA . LEU A 1 95 ? -31.545 4.073 34.209 1.00 90.56 95 LEU A CA 1
ATOM 708 C C . LEU A 1 95 ? -32.824 3.477 33.594 1.00 90.56 95 LEU A C 1
ATOM 710 O O . LEU A 1 95 ? -33.350 3.991 32.608 1.00 90.56 95 LEU A O 1
ATOM 714 N N . ARG A 1 96 ? -33.405 2.448 34.229 1.00 89.62 96 ARG A N 1
ATOM 715 C CA . ARG A 1 96 ? -34.641 1.799 33.758 1.00 89.62 96 ARG A CA 1
ATOM 716 C C . ARG A 1 96 ? -35.869 2.710 33.835 1.00 89.62 96 ARG A C 1
ATOM 718 O O . ARG A 1 96 ? -36.784 2.560 33.026 1.00 89.62 96 ARG A O 1
ATOM 725 N N . ARG A 1 97 ? -35.922 3.631 34.804 1.00 90.69 97 ARG A N 1
ATOM 726 C CA . ARG A 1 97 ? -37.017 4.610 34.941 1.00 90.69 97 ARG A CA 1
ATOM 727 C C . ARG A 1 97 ? -36.922 5.732 33.901 1.00 90.69 97 ARG A C 1
ATOM 729 O O . ARG A 1 97 ? -37.956 6.184 33.423 1.00 90.69 97 ARG A O 1
ATOM 736 N N . ARG A 1 98 ? -35.714 6.153 33.506 1.00 91.06 98 ARG A N 1
ATOM 737 C CA . ARG A 1 98 ? -35.470 7.271 32.568 1.00 91.06 98 ARG A CA 1
ATOM 738 C C . ARG A 1 98 ? -35.088 6.808 31.154 1.00 91.06 98 ARG A C 1
ATOM 740 O O . ARG A 1 98 ? -34.149 7.329 30.555 1.00 91.06 98 ARG A O 1
ATOM 747 N N . LYS A 1 99 ? -35.858 5.869 30.595 1.00 89.69 99 LYS A N 1
ATOM 748 C CA . LYS A 1 99 ? -35.549 5.154 29.338 1.00 89.69 99 LYS A CA 1
ATOM 749 C C . LYS A 1 99 ? -35.127 6.057 28.171 1.00 89.69 99 LYS A C 1
ATOM 751 O O . LYS A 1 99 ? -34.139 5.756 27.515 1.00 89.69 99 LYS A O 1
ATOM 756 N N . ARG A 1 100 ? -35.829 7.174 27.933 1.00 92.56 100 ARG A N 1
ATOM 757 C CA . ARG A 1 100 ? -35.538 8.078 26.802 1.00 92.56 100 ARG A CA 1
ATOM 758 C C . ARG A 1 100 ? -34.183 8.771 26.937 1.00 92.56 100 ARG A C 1
ATOM 760 O O . ARG A 1 100 ? -33.389 8.761 26.006 1.00 92.56 100 ARG A O 1
ATOM 767 N N . ASN A 1 101 ? -33.909 9.345 28.106 1.00 93.12 101 ASN A N 1
ATOM 768 C CA . ASN A 1 101 ? -32.665 10.079 28.333 1.00 93.12 101 ASN A CA 1
ATOM 769 C C . ASN A 1 101 ? -31.468 9.121 28.376 1.00 93.12 101 ASN A C 1
ATOM 771 O O . ASN A 1 101 ? -30.418 9.430 27.830 1.00 93.12 101 ASN A O 1
ATOM 775 N N . THR A 1 102 ? -31.636 7.935 28.968 1.00 93.94 102 THR A N 1
ATOM 776 C CA . THR A 1 102 ? -30.604 6.893 28.961 1.00 93.94 102 THR A CA 1
ATOM 777 C C . THR A 1 102 ? -30.319 6.374 27.553 1.00 93.94 102 THR A C 1
ATOM 779 O O . THR A 1 102 ? -29.153 6.212 27.208 1.00 93.94 102 THR A O 1
ATOM 782 N N . ALA A 1 103 ? -31.349 6.165 26.726 1.00 94.19 103 ALA A N 1
ATOM 783 C CA . ALA A 1 103 ? -31.164 5.747 25.339 1.00 94.19 103 ALA A CA 1
ATOM 784 C C . ALA A 1 103 ? -30.341 6.771 24.545 1.00 94.19 103 ALA A C 1
ATOM 786 O O . ALA A 1 103 ? -29.402 6.380 23.864 1.00 94.19 103 ALA A O 1
ATOM 787 N N . LEU A 1 104 ? -30.621 8.071 24.699 1.00 95.25 104 LEU A N 1
ATOM 788 C CA . LEU A 1 104 ? -29.841 9.129 24.045 1.00 95.25 104 LEU A CA 1
ATOM 789 C C . LEU A 1 104 ? -28.360 9.100 24.445 1.00 95.25 104 LEU A C 1
ATOM 791 O O . LEU A 1 104 ? -27.494 9.226 23.584 1.00 95.25 104 LEU A O 1
ATOM 795 N N . VAL A 1 105 ? -28.061 8.886 25.730 1.00 95.31 105 VAL A N 1
ATOM 796 C CA . VAL A 1 105 ? -26.673 8.779 26.210 1.00 95.31 105 VAL A CA 1
ATOM 797 C C . VAL A 1 105 ? -25.977 7.551 25.624 1.00 95.31 105 VAL A C 1
ATOM 799 O O . VAL A 1 105 ? -24.856 7.665 25.141 1.00 95.31 105 VAL A O 1
ATOM 802 N N . ILE A 1 106 ? -26.636 6.388 25.632 1.00 95.56 106 ILE A N 1
ATOM 803 C CA . ILE A 1 106 ? -26.070 5.151 25.072 1.00 95.56 106 ILE A CA 1
ATOM 804 C C . ILE A 1 106 ? -25.807 5.315 23.575 1.00 95.56 106 ILE A C 1
ATOM 806 O O . ILE A 1 106 ? -24.735 4.951 23.108 1.00 95.56 106 ILE A O 1
ATOM 810 N N . VAL A 1 107 ? -26.748 5.904 22.835 1.00 97.31 107 VAL A N 1
ATOM 811 C CA . VAL A 1 107 ? -26.583 6.178 21.403 1.00 97.31 107 VAL A CA 1
ATOM 812 C C . VAL A 1 107 ? -25.398 7.112 21.163 1.00 97.31 107 VAL A C 1
ATOM 814 O O . VAL A 1 107 ? -24.566 6.809 20.317 1.00 97.31 107 VAL A O 1
ATOM 817 N N . GLY A 1 108 ? -25.259 8.193 21.937 1.00 97.31 108 GLY A N 1
ATOM 818 C CA . GLY A 1 108 ? -24.106 9.091 21.825 1.00 97.31 108 GLY A CA 1
ATOM 819 C C . GLY A 1 108 ? -22.770 8.385 22.080 1.00 97.31 108 GLY A C 1
ATOM 820 O O . GLY A 1 108 ? -21.826 8.562 21.313 1.00 97.31 108 GLY A O 1
ATOM 821 N N . LEU A 1 109 ? -22.702 7.536 23.111 1.00 96.69 109 LEU A N 1
ATOM 822 C CA . LEU A 1 109 ? -21.507 6.740 23.418 1.00 96.69 109 LEU A CA 1
ATOM 823 C C . LEU A 1 109 ? -21.181 5.731 22.308 1.00 96.69 109 LEU A C 1
ATOM 825 O O . LEU A 1 109 ? -20.018 5.588 21.935 1.00 96.69 109 LEU A O 1
ATOM 829 N N . LEU A 1 110 ? -22.199 5.060 21.761 1.00 97.19 110 LEU A N 1
ATOM 830 C CA . LEU A 1 110 ? -22.034 4.112 20.660 1.00 97.19 110 LEU A CA 1
ATOM 831 C C . LEU A 1 110 ? -21.545 4.803 19.389 1.00 97.19 110 LEU A C 1
ATOM 833 O O . LEU A 1 110 ? -20.619 4.309 18.758 1.00 97.19 110 LEU A O 1
ATOM 837 N N . ILE A 1 111 ? -22.123 5.955 19.041 1.00 97.75 111 ILE A N 1
ATOM 838 C CA . ILE A 1 111 ? -21.707 6.733 17.870 1.00 97.75 111 ILE A CA 1
ATOM 839 C C . ILE A 1 111 ? -20.256 7.193 18.030 1.00 97.75 111 ILE A C 1
ATOM 841 O O . ILE A 1 111 ? -19.465 7.013 17.112 1.00 97.75 111 ILE A O 1
ATOM 845 N N . GLY A 1 112 ? -19.882 7.724 19.199 1.00 97.56 112 GLY A N 1
ATOM 846 C CA . GLY A 1 112 ? -18.501 8.133 19.463 1.00 97.56 112 GLY A CA 1
ATOM 847 C C . GLY A 1 112 ? -17.511 6.977 19.296 1.00 97.56 112 GLY A C 1
ATOM 848 O O . GLY A 1 112 ? -16.514 7.120 18.593 1.00 97.56 112 GLY A O 1
ATOM 849 N N . SER A 1 113 ? -17.821 5.811 19.874 1.00 96.88 113 SER A N 1
ATOM 850 C CA . SER A 1 113 ? -16.997 4.608 19.708 1.00 96.88 113 SER A CA 1
ATOM 851 C C . SER A 1 113 ? -16.918 4.163 18.247 1.00 96.88 113 SER A C 1
ATOM 853 O O . SER A 1 113 ? -15.833 3.848 17.774 1.00 96.88 113 SER A O 1
ATOM 855 N N . ALA A 1 114 ? -18.043 4.153 17.529 1.00 97.06 114 ALA A N 1
ATOM 856 C CA . ALA A 1 114 ? -18.097 3.725 16.135 1.00 97.06 114 ALA A CA 1
ATOM 857 C C . ALA A 1 114 ? -17.291 4.650 15.212 1.00 97.06 114 ALA A C 1
ATOM 859 O O . ALA A 1 114 ? -16.587 4.159 14.337 1.00 97.06 114 ALA A O 1
ATOM 860 N N . ILE A 1 115 ? -17.340 5.970 15.430 1.00 97.25 115 ILE A N 1
ATOM 861 C CA . ILE A 1 115 ? -16.556 6.949 14.662 1.00 97.25 115 ILE A CA 1
ATOM 862 C C . ILE A 1 115 ? -15.058 6.712 14.862 1.00 97.25 115 ILE A C 1
ATOM 864 O O . ILE A 1 115 ? -14.312 6.646 13.887 1.00 97.25 115 ILE A O 1
ATOM 868 N N . ILE A 1 116 ? -14.622 6.552 16.115 1.00 96.50 116 ILE A N 1
ATOM 869 C CA . ILE A 1 116 ? -13.207 6.327 16.431 1.00 96.50 116 ILE A CA 1
ATOM 870 C C . ILE A 1 116 ? -12.727 5.020 15.787 1.00 96.50 116 ILE A C 1
ATOM 872 O O . ILE A 1 116 ? -11.718 5.022 15.087 1.00 96.50 116 ILE A O 1
ATOM 876 N N . THR A 1 117 ? -13.472 3.921 15.951 1.00 96.50 117 THR A N 1
ATOM 877 C CA . THR A 1 117 ? -13.131 2.629 15.334 1.00 96.50 117 THR A CA 1
ATOM 878 C C . THR A 1 117 ? -13.134 2.703 13.808 1.00 96.50 117 THR A C 1
ATOM 880 O O . THR A 1 117 ? -12.217 2.185 13.181 1.00 96.50 117 THR A O 1
ATOM 883 N N . SER A 1 118 ? -14.111 3.378 13.197 1.00 96.69 118 SER A N 1
ATOM 884 C CA . SER A 1 118 ? -14.158 3.552 11.742 1.00 96.69 118 SER A CA 1
ATOM 885 C C . SER A 1 118 ? -12.944 4.319 11.226 1.00 96.69 118 SER A C 1
ATOM 887 O O . SER A 1 118 ? -12.411 3.959 10.185 1.00 96.69 118 SER A O 1
ATOM 889 N N . SER A 1 119 ? -12.490 5.352 11.941 1.00 96.44 119 SER A N 1
ATOM 890 C CA . SER A 1 119 ? -11.295 6.105 11.554 1.00 96.44 119 SER A CA 1
ATOM 891 C C . SER A 1 119 ? -10.022 5.267 11.654 1.00 96.44 119 SER A C 1
ATOM 893 O O . SER A 1 119 ? -9.148 5.425 10.811 1.00 96.44 119 SER A O 1
ATOM 895 N N . LEU A 1 120 ? -9.918 4.396 12.665 1.00 94.81 120 LEU A N 1
ATOM 896 C CA . LEU A 1 120 ? -8.799 3.458 12.807 1.00 94.81 120 LEU A CA 1
ATOM 897 C C . LEU A 1 120 ? -8.767 2.467 11.638 1.00 94.81 120 LEU A C 1
ATOM 899 O O . LEU A 1 120 ? -7.761 2.372 10.953 1.00 94.81 120 LEU A O 1
ATOM 903 N N . VAL A 1 121 ? -9.897 1.816 11.340 1.00 95.06 121 VAL A N 1
ATOM 904 C CA . VAL A 1 121 ? -9.987 0.837 10.241 1.00 95.06 121 VAL A CA 1
ATOM 905 C C . VAL A 1 121 ? -9.720 1.479 8.877 1.00 95.06 121 VAL A C 1
ATOM 907 O O . VAL A 1 121 ? -9.045 0.887 8.038 1.00 95.06 121 VAL A O 1
ATOM 910 N N . VAL A 1 122 ? -10.238 2.689 8.637 1.00 95.94 122 VAL A N 1
ATOM 911 C CA . VAL A 1 122 ? -9.972 3.428 7.392 1.00 95.94 122 VAL A CA 1
ATOM 912 C C . VAL A 1 122 ? -8.505 3.840 7.301 1.00 95.94 122 VAL A C 1
ATOM 914 O O . VAL A 1 122 ? -7.941 3.761 6.217 1.00 95.94 122 VAL A O 1
ATOM 917 N N . GLY A 1 123 ? -7.887 4.242 8.415 1.00 93.56 123 GLY A N 1
ATOM 918 C CA . GLY A 1 123 ? -6.455 4.530 8.476 1.00 93.56 123 GLY A CA 1
ATOM 919 C C . GLY A 1 123 ? -5.620 3.322 8.062 1.00 93.56 123 GLY A C 1
ATOM 920 O O . GLY A 1 123 ? -4.818 3.439 7.145 1.00 93.56 123 GLY A O 1
ATOM 921 N N . ASP A 1 124 ? -5.895 2.158 8.652 1.00 92.69 124 ASP A N 1
ATOM 922 C CA . ASP A 1 124 ? -5.201 0.907 8.321 1.00 92.69 124 ASP A CA 1
ATOM 923 C C . ASP A 1 124 ? -5.437 0.492 6.858 1.00 92.69 124 ASP A C 1
ATOM 925 O O . ASP A 1 124 ? -4.533 0.010 6.183 1.00 92.69 124 ASP A O 1
ATOM 929 N N . SER A 1 125 ? -6.650 0.712 6.338 1.00 94.44 125 SER A N 1
ATOM 930 C CA . SER A 1 125 ? -6.981 0.393 4.941 1.00 94.44 125 SER A CA 1
ATOM 931 C C . SER A 1 125 ? -6.267 1.319 3.955 1.00 94.44 125 SER A C 1
ATOM 933 O O . SER A 1 125 ? -5.784 0.865 2.918 1.00 94.44 125 SER A O 1
ATOM 935 N N . LEU A 1 126 ? -6.204 2.618 4.264 1.00 93.75 126 LEU A N 1
ATOM 936 C CA . LEU A 1 126 ? -5.475 3.596 3.462 1.00 93.75 126 LEU A CA 1
ATOM 937 C C . LEU A 1 126 ? -3.982 3.279 3.476 1.00 93.75 126 LEU A C 1
ATOM 939 O O . LEU A 1 126 ? -3.369 3.288 2.418 1.00 93.75 126 LEU A O 1
ATOM 943 N N . ASP A 1 127 ? -3.417 2.980 4.645 1.00 91.12 127 ASP A N 1
ATOM 944 C CA . ASP A 1 127 ? -2.002 2.636 4.788 1.00 91.12 127 ASP A CA 1
ATOM 945 C C . ASP A 1 127 ? -1.659 1.380 3.983 1.00 91.12 127 ASP A C 1
ATOM 947 O O . ASP A 1 127 ? -0.723 1.398 3.192 1.00 91.12 127 ASP A O 1
ATOM 951 N N . ALA A 1 128 ? -2.493 0.337 4.063 1.00 89.50 128 ALA A N 1
ATOM 952 C CA . ALA A 1 128 ? -2.340 -0.861 3.241 1.00 89.50 128 ALA A CA 1
ATOM 953 C C . ALA A 1 128 ? -2.433 -0.560 1.736 1.00 89.50 128 ALA A C 1
ATOM 955 O O . ALA A 1 128 ? -1.675 -1.121 0.949 1.00 89.50 128 ALA A O 1
ATOM 956 N N . THR A 1 129 ? -3.334 0.340 1.331 1.00 90.19 129 THR A N 1
ATOM 957 C CA . THR A 1 129 ? -3.474 0.742 -0.077 1.00 90.19 129 THR A CA 1
ATOM 958 C C . THR A 1 129 ? -2.261 1.542 -0.545 1.00 90.19 129 THR A C 1
ATOM 960 O O . THR A 1 129 ? -1.742 1.284 -1.620 1.00 90.19 129 THR A O 1
ATOM 963 N N . LEU A 1 130 ? -1.777 2.490 0.260 1.00 88.12 130 LEU A N 1
ATOM 964 C CA . LEU A 1 130 ? -0.585 3.275 -0.058 1.00 88.12 130 LEU A CA 1
ATOM 965 C C . LEU A 1 130 ? 0.666 2.404 -0.083 1.00 88.12 130 LEU A C 1
ATOM 967 O O . LEU A 1 130 ? 1.518 2.592 -0.940 1.00 88.12 130 LEU 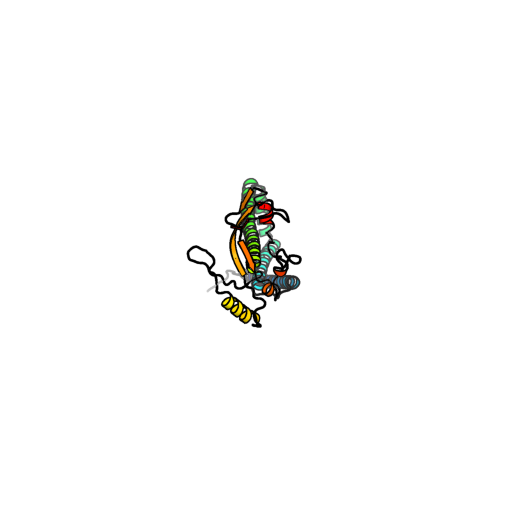A O 1
ATOM 971 N N . GLN A 1 131 ? 0.779 1.447 0.835 1.00 83.81 131 GLN A N 1
ATOM 972 C CA . GLN A 1 131 ? 1.888 0.508 0.846 1.00 83.81 131 GLN A CA 1
ATOM 973 C C . GLN A 1 131 ? 1.857 -0.405 -0.379 1.00 83.81 131 GLN A C 1
ATOM 975 O O . GLN A 1 131 ? 2.914 -0.647 -0.947 1.00 83.81 131 GLN A O 1
ATOM 980 N N . ALA A 1 132 ? 0.678 -0.867 -0.804 1.00 83.12 132 ALA A N 1
ATOM 981 C CA . ALA A 1 132 ? 0.526 -1.623 -2.043 1.00 83.12 132 ALA A CA 1
ATOM 982 C C . ALA A 1 132 ? 0.884 -0.773 -3.271 1.00 83.12 132 ALA A C 1
ATOM 984 O O . ALA A 1 132 ? 1.698 -1.205 -4.071 1.00 83.12 132 ALA A O 1
ATOM 985 N N . GLU A 1 133 ? 0.369 0.454 -3.373 1.00 81.38 133 GLU A N 1
ATOM 986 C CA . GLU A 1 133 ? 0.676 1.371 -4.479 1.00 81.38 133 GLU A CA 1
ATOM 987 C C . GLU A 1 133 ? 2.172 1.704 -4.539 1.00 81.38 133 GLU A C 1
ATOM 989 O O . GLU A 1 133 ? 2.775 1.695 -5.608 1.00 81.38 133 GLU A O 1
ATOM 994 N N . PHE A 1 134 ? 2.803 1.984 -3.395 1.00 77.94 134 PHE A N 1
ATOM 995 C CA . PHE A 1 134 ? 4.233 2.268 -3.359 1.00 77.94 134 PHE A CA 1
ATOM 996 C C . PHE A 1 134 ? 5.071 1.034 -3.658 1.00 77.94 134 PHE A C 1
ATOM 998 O O . PHE A 1 134 ? 6.039 1.164 -4.402 1.00 77.94 134 PHE A O 1
ATOM 1005 N N . ALA A 1 135 ? 4.695 -0.131 -3.123 1.00 70.94 135 ALA A N 1
ATOM 1006 C CA . ALA A 1 135 ? 5.337 -1.389 -3.468 1.00 70.94 135 ALA A CA 1
ATOM 1007 C C . ALA A 1 135 ? 5.223 -1.644 -4.972 1.00 70.94 135 ALA A C 1
ATOM 1009 O O . ALA A 1 135 ? 6.252 -1.825 -5.587 1.00 70.94 135 ALA A O 1
ATOM 1010 N N . GLU A 1 136 ? 4.043 -1.523 -5.585 1.00 66.38 136 GLU A N 1
ATOM 1011 C CA . GLU A 1 136 ? 3.852 -1.692 -7.034 1.00 66.38 136 GLU A CA 1
ATOM 1012 C C . GLU A 1 136 ? 4.603 -0.638 -7.866 1.00 66.38 136 GLU A C 1
ATOM 1014 O O . GLU A 1 136 ? 5.164 -0.956 -8.911 1.00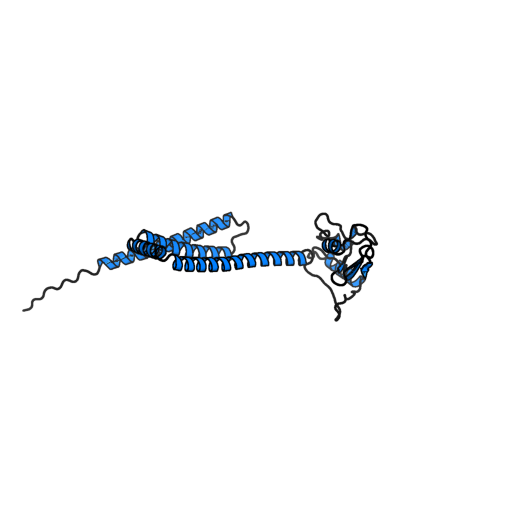 66.38 136 GLU A O 1
ATOM 1019 N N . SER A 1 137 ? 4.672 0.618 -7.411 1.00 60.12 137 SER A N 1
ATOM 1020 C CA . SER A 1 137 ? 5.404 1.676 -8.126 1.00 60.12 137 SER A CA 1
ATOM 1021 C C . SER A 1 137 ? 6.928 1.509 -8.083 1.00 60.12 137 SER A C 1
ATOM 1023 O O . SER A 1 137 ? 7.623 2.004 -8.971 1.00 60.12 137 SER A O 1
ATOM 1025 N N . LEU A 1 138 ? 7.437 0.848 -7.038 1.00 57.16 138 LEU A N 1
ATOM 1026 C CA . LEU A 1 138 ? 8.862 0.619 -6.789 1.00 57.16 138 LEU A CA 1
ATOM 1027 C C . LEU A 1 138 ? 9.287 -0.832 -7.055 1.00 57.16 138 LEU A C 1
ATOM 1029 O O . LEU A 1 138 ? 10.483 -1.097 -7.006 1.00 57.16 138 LEU A O 1
ATOM 1033 N N . ASP A 1 139 ? 8.342 -1.740 -7.336 1.00 59.69 139 ASP A N 1
ATOM 1034 C CA . ASP A 1 139 ? 8.484 -3.207 -7.216 1.00 59.69 139 ASP A CA 1
ATOM 1035 C C . ASP A 1 139 ? 9.689 -3.752 -7.976 1.00 59.69 139 ASP A C 1
ATOM 1037 O O . ASP A 1 139 ? 10.322 -4.722 -7.573 1.00 59.69 139 ASP A O 1
ATOM 1041 N N . GLU A 1 140 ? 10.037 -3.081 -9.068 1.00 64.62 140 GLU A N 1
ATOM 1042 C CA . GLU A 1 140 ? 11.081 -3.538 -9.962 1.00 64.62 140 GLU A CA 1
ATOM 1043 C C . GLU A 1 140 ? 12.339 -2.650 -9.944 1.00 64.62 140 GLU A C 1
ATOM 1045 O O . GLU A 1 140 ? 13.400 -3.073 -10.396 1.00 64.62 140 GLU A O 1
ATOM 1050 N N . ALA A 1 141 ? 12.260 -1.412 -9.439 1.00 77.38 141 ALA A N 1
ATOM 1051 C CA . ALA A 1 141 ? 13.370 -0.465 -9.534 1.00 77.38 141 ALA A CA 1
ATOM 1052 C C . ALA A 1 141 ? 13.476 0.476 -8.325 1.00 77.38 141 ALA A C 1
ATOM 1054 O O . ALA A 1 141 ? 12.695 1.413 -8.169 1.00 77.38 141 ALA A O 1
ATOM 1055 N N . ASP A 1 142 ? 14.550 0.311 -7.549 1.00 82.31 142 ASP A N 1
ATOM 1056 C CA . ASP A 1 142 ? 14.904 1.224 -6.454 1.00 82.31 142 ASP A CA 1
ATOM 1057 C C . ASP A 1 142 ? 15.315 2.619 -6.953 1.00 82.31 142 ASP A C 1
ATOM 1059 O O . ASP A 1 142 ? 15.102 3.635 -6.285 1.00 82.31 142 ASP A O 1
ATOM 1063 N N . ILE A 1 143 ? 15.977 2.677 -8.115 1.00 85.94 143 ILE A N 1
ATOM 1064 C CA . ILE A 1 143 ? 16.554 3.903 -8.672 1.00 85.94 143 ILE A CA 1
ATOM 1065 C C . ILE A 1 143 ? 16.227 3.988 -10.158 1.00 85.94 143 ILE A C 1
ATOM 1067 O O . ILE A 1 143 ? 16.672 3.167 -10.956 1.00 85.94 143 ILE A O 1
ATOM 1071 N N . ILE A 1 144 ? 15.530 5.059 -10.538 1.00 87.44 144 ILE A N 1
ATOM 1072 C CA . ILE A 1 144 ? 15.256 5.407 -11.933 1.00 87.44 144 ILE A CA 1
ATOM 1073 C C . ILE A 1 144 ? 16.030 6.677 -12.275 1.00 87.44 144 ILE A C 1
ATOM 1075 O O . ILE A 1 144 ? 15.904 7.706 -11.608 1.00 87.44 144 ILE A O 1
ATOM 1079 N N . ILE A 1 145 ? 16.835 6.610 -13.335 1.00 89.12 145 ILE A N 1
ATOM 1080 C CA . ILE A 1 145 ? 17.577 7.756 -13.858 1.00 89.12 145 ILE A CA 1
ATOM 1081 C C . ILE A 1 145 ? 16.893 8.206 -15.144 1.00 89.12 145 ILE A C 1
ATOM 1083 O O . ILE A 1 145 ? 17.009 7.564 -16.182 1.00 89.12 145 ILE A O 1
ATOM 1087 N N . SER A 1 146 ? 16.197 9.336 -15.073 1.00 88.81 146 SER A N 1
ATOM 1088 C CA . SER A 1 146 ? 15.539 9.965 -16.217 1.00 88.81 146 SER A CA 1
ATOM 1089 C C . SER A 1 146 ? 15.855 11.455 -16.266 1.00 88.81 146 SER A C 1
ATOM 1091 O O . SER A 1 146 ? 16.055 12.089 -15.229 1.00 88.81 146 SER A O 1
ATOM 1093 N N . GLY A 1 147 ? 15.859 12.033 -17.464 1.00 87.81 147 GLY A N 1
ATOM 1094 C CA . GLY A 1 147 ? 15.982 13.474 -17.660 1.00 87.81 147 GLY A CA 1
ATOM 1095 C C . GLY A 1 147 ? 14.793 14.022 -18.436 1.00 87.81 147 GLY A C 1
ATOM 1096 O O . GLY A 1 147 ? 14.356 13.405 -19.404 1.00 87.81 147 GLY A O 1
ATOM 1097 N N . SER A 1 148 ? 14.307 15.198 -18.044 1.00 87.75 148 SER A N 1
ATOM 1098 C CA . SER A 1 148 ? 13.288 15.947 -18.782 1.00 87.75 148 SER A CA 1
ATOM 1099 C C . SER A 1 148 ? 13.705 17.407 -18.961 1.00 87.75 148 SER A C 1
ATOM 1101 O O . SER A 1 148 ? 14.349 17.984 -18.084 1.00 87.75 148 SER A O 1
ATOM 1103 N N . ASP A 1 149 ? 13.336 18.010 -20.089 1.00 87.50 149 ASP A N 1
ATOM 1104 C CA . ASP A 1 149 ? 13.543 19.438 -20.350 1.00 87.50 149 ASP A CA 1
ATOM 1105 C C . ASP A 1 149 ? 12.539 20.313 -19.560 1.00 87.50 149 ASP A C 1
ATOM 1107 O O . ASP A 1 149 ? 11.581 19.811 -18.971 1.00 87.50 149 ASP A O 1
ATOM 1111 N N . LEU A 1 150 ? 12.712 21.639 -19.591 1.00 85.69 150 LEU A N 1
ATOM 1112 C CA . LEU A 1 150 ? 11.817 22.661 -19.021 1.00 85.69 150 LEU A CA 1
ATOM 1113 C C . LEU A 1 150 ? 10.353 22.520 -19.472 1.00 85.69 150 LEU A C 1
ATOM 1115 O O . LEU A 1 150 ? 9.450 22.988 -18.780 1.00 85.69 150 LEU A O 1
ATOM 1119 N N . PHE A 1 151 ? 10.123 21.888 -20.624 1.00 82.00 151 PHE A N 1
ATOM 1120 C CA . PHE A 1 151 ? 8.799 21.631 -21.194 1.00 82.00 151 PHE A CA 1
ATOM 1121 C C . PHE A 1 151 ? 8.266 20.216 -20.913 1.00 82.00 151 PHE A C 1
ATOM 1123 O O . PHE A 1 151 ? 7.219 19.857 -21.440 1.00 82.00 151 PHE A O 1
ATOM 1130 N N . GLY A 1 152 ? 8.968 19.406 -20.112 1.00 77.75 152 GLY A N 1
ATOM 1131 C CA . GLY A 1 152 ? 8.553 18.045 -19.748 1.00 77.75 152 GLY A CA 1
ATOM 1132 C C . GLY A 1 152 ? 8.874 16.962 -20.785 1.00 77.75 152 GLY A C 1
ATOM 1133 O O . GLY A 1 152 ? 8.557 15.800 -20.560 1.00 77.75 152 GLY A O 1
ATOM 1134 N N . ASN A 1 153 ? 9.529 17.310 -21.896 1.00 82.50 153 ASN A N 1
ATOM 1135 C CA . ASN A 1 153 ? 9.950 16.341 -22.912 1.00 82.50 153 ASN A CA 1
ATOM 1136 C C . ASN A 1 153 ? 11.133 15.492 -22.418 1.00 82.50 153 ASN A C 1
ATOM 1138 O O . ASN A 1 153 ? 12.003 16.040 -21.731 1.00 82.50 153 ASN A O 1
ATOM 1142 N N . PRO A 1 154 ? 11.227 14.203 -22.800 1.00 83.50 154 PRO A N 1
ATOM 1143 C CA . PRO A 1 154 ? 12.347 13.350 -22.418 1.00 83.50 154 PRO A CA 1
ATOM 1144 C C . PRO A 1 154 ? 13.667 13.880 -22.995 1.00 83.50 154 PRO A C 1
ATOM 1146 O O . PRO A 1 154 ? 13.757 14.260 -24.165 1.00 83.50 154 PRO A O 1
ATOM 1149 N N . LEU A 1 155 ? 14.708 13.902 -22.163 1.00 89.06 155 LEU A N 1
ATOM 1150 C CA . LEU A 1 155 ? 16.065 14.241 -22.577 1.00 89.06 155 LEU A CA 1
ATOM 1151 C C . LEU A 1 155 ? 16.754 13.000 -23.134 1.00 89.06 155 LEU A C 1
ATOM 1153 O O . LEU A 1 155 ? 17.046 12.053 -22.406 1.00 89.06 155 LEU A O 1
ATOM 1157 N N . TRP A 1 156 ? 17.073 13.042 -24.424 1.00 88.06 156 TRP A N 1
ATOM 1158 C CA . TRP A 1 156 ? 17.829 11.984 -25.080 1.00 88.06 156 TRP A CA 1
ATOM 1159 C C . TRP A 1 156 ? 19.263 11.936 -24.554 1.00 88.06 156 TRP A C 1
ATOM 1161 O O . TRP A 1 156 ? 20.039 12.886 -24.691 1.00 88.06 156 TRP A O 1
ATOM 1171 N N . MET A 1 157 ? 19.613 10.807 -23.947 1.00 89.50 157 MET A N 1
ATOM 1172 C CA . MET A 1 157 ? 20.959 10.534 -23.459 1.00 89.50 157 MET A CA 1
ATOM 1173 C C . MET A 1 157 ? 21.790 9.889 -24.572 1.00 89.50 157 MET A C 1
ATOM 1175 O O . MET A 1 157 ? 21.266 9.200 -25.444 1.00 89.50 157 MET A O 1
ATOM 1179 N N . ASN A 1 158 ? 23.105 10.116 -24.568 1.00 92.75 158 ASN A N 1
ATOM 1180 C CA . ASN A 1 158 ? 23.983 9.483 -25.550 1.00 92.75 158 ASN A CA 1
ATOM 1181 C C . ASN A 1 158 ? 23.989 7.959 -25.339 1.00 92.75 158 ASN A C 1
ATOM 1183 O O . ASN A 1 158 ? 24.407 7.503 -24.276 1.00 92.75 158 ASN A O 1
ATOM 1187 N N . GLN A 1 159 ? 23.559 7.210 -26.357 1.00 89.56 159 GLN A N 1
ATOM 1188 C CA . GLN A 1 159 ? 23.363 5.761 -26.287 1.00 89.56 159 GLN A CA 1
ATOM 1189 C C . GLN A 1 159 ? 24.621 5.021 -25.816 1.00 89.56 159 GLN A C 1
ATOM 1191 O O . GLN A 1 159 ? 24.592 4.400 -24.761 1.00 89.56 159 GLN A O 1
ATOM 1196 N N . SER A 1 160 ? 25.754 5.185 -26.504 1.00 92.94 160 SER A N 1
ATOM 1197 C CA . SER A 1 160 ? 26.994 4.478 -26.148 1.00 92.94 160 SER A CA 1
ATOM 1198 C C . SER A 1 160 ? 27.498 4.811 -24.740 1.00 92.94 160 SER A C 1
ATOM 1200 O O . SER A 1 160 ? 28.104 3.976 -24.074 1.00 92.94 160 SER A O 1
ATOM 1202 N N . ARG A 1 161 ? 27.255 6.040 -24.261 1.00 93.00 161 ARG A N 1
ATOM 1203 C CA . ARG A 1 161 ? 27.586 6.422 -22.881 1.00 93.00 161 ARG A CA 1
ATOM 1204 C C . ARG A 1 161 ? 26.699 5.703 -21.868 1.00 93.00 161 ARG A C 1
ATOM 1206 O O . ARG A 1 161 ? 27.191 5.354 -20.799 1.00 93.00 161 ARG A O 1
ATOM 1213 N N . MET A 1 162 ? 25.417 5.542 -22.177 1.00 91.56 162 MET A N 1
ATOM 1214 C CA . MET A 1 162 ? 24.472 4.873 -21.292 1.00 91.56 162 MET A CA 1
ATOM 1215 C C . MET A 1 162 ? 24.661 3.362 -21.282 1.00 91.56 162 MET A C 1
ATOM 1217 O O . MET A 1 162 ? 24.676 2.792 -20.200 1.00 91.56 162 MET A O 1
ATOM 1221 N N . GLU A 1 163 ? 24.910 2.742 -22.433 1.00 90.75 163 GLU A N 1
ATOM 1222 C CA . GLU A 1 163 ? 25.267 1.321 -22.527 1.00 90.75 163 GLU A CA 1
ATOM 1223 C C . GLU A 1 163 ? 26.505 1.017 -21.672 1.00 90.75 163 GLU A C 1
ATOM 1225 O O . GLU A 1 163 ? 26.435 0.201 -20.761 1.00 90.75 163 GLU A O 1
ATOM 1230 N N . GLY A 1 164 ? 27.596 1.779 -21.830 1.00 92.56 164 GLY A N 1
ATOM 1231 C CA . GLY A 1 164 ? 28.796 1.581 -21.005 1.00 92.56 164 GLY A CA 1
ATOM 1232 C C . GLY A 1 164 ? 28.590 1.869 -19.508 1.00 92.56 164 GLY A C 1
ATOM 1233 O O . GLY A 1 164 ? 29.273 1.297 -18.653 1.00 92.56 164 GLY A O 1
ATOM 1234 N N . PHE A 1 165 ? 27.654 2.759 -19.161 1.00 92.19 165 PHE A N 1
ATOM 1235 C CA . PHE A 1 165 ? 27.267 3.003 -17.770 1.00 92.19 165 PHE A CA 1
ATOM 1236 C C . PHE A 1 165 ? 26.506 1.806 -17.187 1.00 92.19 165 PHE A C 1
ATOM 1238 O O . PHE A 1 165 ? 26.848 1.350 -16.096 1.00 92.19 165 PHE A O 1
ATOM 1245 N N . VAL A 1 166 ? 25.537 1.270 -17.929 1.00 91.62 166 VAL A N 1
ATOM 1246 C CA . VAL A 1 166 ? 24.748 0.090 -17.555 1.00 91.62 166 VAL A CA 1
ATOM 1247 C C . VAL A 1 166 ? 25.642 -1.142 -17.437 1.00 91.62 166 VAL A C 1
ATOM 1249 O O . VAL A 1 166 ? 25.580 -1.810 -16.413 1.00 91.62 166 VAL A O 1
ATOM 1252 N N . ASP A 1 167 ? 26.569 -1.362 -18.371 1.00 90.25 167 ASP A N 1
ATOM 1253 C CA . ASP A 1 167 ? 27.581 -2.427 -18.294 1.00 90.25 167 ASP A CA 1
ATOM 1254 C C . ASP A 1 167 ? 28.406 -2.360 -16.999 1.00 90.25 167 ASP A C 1
ATOM 1256 O O . ASP A 1 167 ? 28.737 -3.375 -16.377 1.00 90.25 167 ASP A O 1
ATOM 1260 N N . THR A 1 168 ? 28.763 -1.145 -16.573 1.00 92.81 168 THR A N 1
ATOM 1261 C CA . THR A 1 168 ? 29.531 -0.935 -15.340 1.00 92.81 168 THR A CA 1
ATOM 1262 C C . THR A 1 168 ? 28.699 -1.274 -14.102 1.00 92.81 168 THR A C 1
ATOM 1264 O O . THR A 1 168 ? 29.229 -1.849 -13.151 1.00 92.81 168 THR A O 1
ATOM 1267 N N . LEU A 1 169 ? 27.409 -0.919 -14.102 1.00 91.06 169 LEU A N 1
ATOM 1268 C CA . LEU A 1 169 ? 26.486 -1.233 -13.010 1.00 91.06 169 LEU A CA 1
ATOM 1269 C C . LEU A 1 169 ? 26.163 -2.726 -12.954 1.00 91.06 169 LEU A C 1
ATOM 1271 O O . LEU A 1 169 ? 26.171 -3.303 -11.875 1.00 91.06 169 LEU A O 1
ATOM 1275 N N . PHE A 1 170 ? 25.959 -3.356 -14.106 1.00 86.44 170 PHE A N 1
ATOM 1276 C CA . PHE A 1 170 ? 25.667 -4.779 -14.214 1.00 86.44 170 PHE A CA 1
ATOM 1277 C C . PHE A 1 170 ? 26.792 -5.650 -13.642 1.00 86.44 170 PHE A C 1
ATOM 1279 O O . PHE A 1 170 ? 26.553 -6.639 -12.960 1.00 86.44 170 PHE A O 1
ATOM 1286 N N . ASN A 1 171 ? 28.046 -5.250 -13.859 1.00 87.69 171 ASN A N 1
ATOM 1287 C CA . ASN A 1 171 ? 29.207 -5.963 -13.324 1.00 87.69 171 ASN A CA 1
ATOM 1288 C C . ASN A 1 171 ? 29.461 -5.707 -11.823 1.00 87.69 171 ASN A C 1
ATOM 1290 O O . ASN A 1 171 ? 30.443 -6.208 -11.268 1.00 87.69 171 ASN A O 1
ATOM 1294 N N . ASN A 1 172 ? 28.621 -4.915 -11.152 1.00 90.44 172 ASN A N 1
ATOM 1295 C CA . ASN A 1 172 ? 28.743 -4.640 -9.727 1.00 90.44 172 ASN A CA 1
ATOM 1296 C C . ASN A 1 172 ? 27.956 -5.665 -8.902 1.00 90.44 172 ASN A C 1
ATOM 1298 O O . ASN A 1 172 ? 26.741 -5.757 -9.009 1.00 90.44 172 ASN A O 1
ATOM 1302 N N . SER A 1 173 ? 28.633 -6.367 -7.991 1.00 89.00 173 SER A N 1
ATOM 1303 C CA . SER A 1 173 ? 28.019 -7.398 -7.142 1.00 89.00 173 SER A CA 1
ATO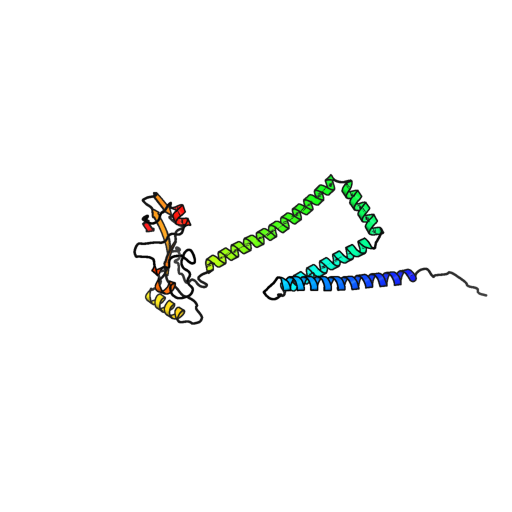M 1304 C C . SER A 1 173 ? 26.928 -6.898 -6.188 1.00 89.00 173 SER A C 1
ATOM 1306 O O . SER A 1 173 ? 26.268 -7.718 -5.561 1.00 89.00 173 SER A O 1
ATOM 1308 N N . ASN A 1 174 ? 26.793 -5.582 -6.005 1.00 90.44 174 ASN A N 1
ATOM 1309 C CA . ASN A 1 174 ? 25.779 -4.975 -5.138 1.00 90.44 174 ASN A CA 1
ATOM 1310 C C . ASN A 1 174 ? 24.500 -4.570 -5.890 1.00 90.44 174 ASN A C 1
ATOM 1312 O O . ASN A 1 174 ? 23.628 -3.958 -5.281 1.00 90.44 174 ASN A O 1
ATOM 1316 N N . ILE A 1 175 ? 24.432 -4.806 -7.200 1.00 88.56 175 ILE A N 1
ATOM 1317 C CA . ILE A 1 175 ? 23.292 -4.450 -8.045 1.00 88.56 175 ILE A CA 1
ATOM 1318 C C . ILE A 1 175 ? 22.695 -5.750 -8.567 1.00 88.56 175 ILE A C 1
ATOM 1320 O O . ILE A 1 175 ? 23.375 -6.506 -9.255 1.00 88.56 175 ILE A O 1
ATOM 1324 N N . ASP A 1 176 ? 21.434 -6.005 -8.223 1.00 87.56 176 ASP A N 1
ATOM 1325 C CA . ASP A 1 176 ? 20.754 -7.252 -8.589 1.00 87.56 176 ASP A CA 1
ATOM 1326 C C . ASP A 1 176 ? 20.358 -7.275 -10.070 1.00 87.56 176 ASP A C 1
ATOM 1328 O O . ASP A 1 176 ? 20.456 -8.308 -10.734 1.00 87.56 176 ASP A O 1
ATOM 1332 N N . ALA A 1 177 ? 19.918 -6.131 -10.597 1.00 87.88 177 ALA A N 1
ATOM 1333 C CA . ALA A 1 177 ? 19.535 -5.974 -11.989 1.00 87.88 177 ALA A CA 1
ATOM 1334 C C . ALA A 1 177 ? 19.665 -4.508 -12.428 1.00 87.88 177 ALA A C 1
ATOM 1336 O O . ALA A 1 177 ? 19.533 -3.580 -11.628 1.00 87.88 177 ALA A O 1
ATOM 1337 N N . VAL A 1 178 ? 19.929 -4.292 -13.714 1.00 90.00 178 VAL A N 1
ATOM 1338 C CA . VAL A 1 178 ? 19.934 -2.964 -14.334 1.00 90.00 178 VAL A CA 1
ATOM 1339 C C . VAL A 1 178 ? 19.363 -3.084 -15.739 1.00 90.00 178 VAL A C 1
ATOM 1341 O O . VAL A 1 178 ? 19.568 -4.094 -16.405 1.00 90.00 178 VAL A O 1
ATOM 1344 N N . SER A 1 179 ? 18.622 -2.068 -16.167 1.00 88.56 179 SER A N 1
ATOM 1345 C CA . SER A 1 179 ? 18.017 -2.004 -17.492 1.00 88.56 179 SER A CA 1
ATOM 1346 C C . SER A 1 179 ? 18.088 -0.581 -18.032 1.00 88.56 179 SER A C 1
ATOM 1348 O O . SER A 1 179 ? 18.281 0.386 -17.287 1.00 88.56 179 SER A O 1
ATOM 1350 N N . ILE A 1 180 ? 17.967 -0.463 -19.347 1.00 90.31 180 ILE A N 1
ATOM 1351 C CA . ILE A 1 180 ? 17.920 0.800 -20.072 1.00 90.31 180 ILE A CA 1
ATOM 1352 C C . ILE A 1 180 ? 16.752 0.763 -21.039 1.00 90.31 180 ILE A C 1
ATOM 1354 O O . ILE A 1 180 ? 16.445 -0.269 -21.628 1.00 90.31 180 ILE A O 1
ATOM 1358 N N . GLY A 1 181 ? 16.112 1.909 -21.226 1.00 89.94 181 GLY A N 1
ATOM 1359 C CA . GLY A 1 181 ? 15.041 2.023 -22.190 1.00 89.94 181 GLY A CA 1
ATOM 1360 C C . GLY A 1 181 ? 14.576 3.444 -22.402 1.00 89.94 181 GLY A C 1
ATOM 1361 O O . GLY A 1 181 ? 15.098 4.407 -21.837 1.00 89.94 181 GLY A O 1
ATOM 1362 N N . I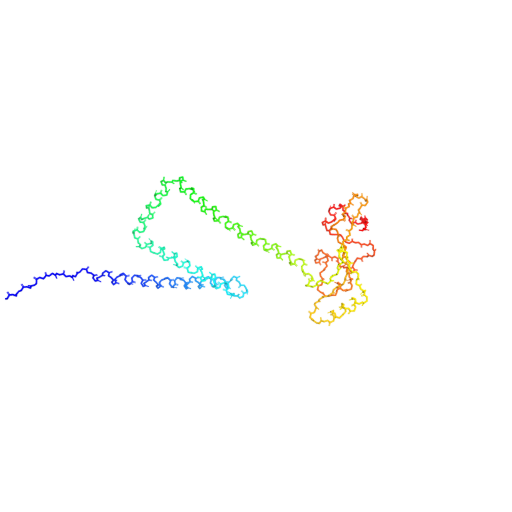LE A 1 182 ? 13.561 3.549 -23.242 1.00 88.88 182 ILE A N 1
ATOM 1363 C CA . ILE A 1 182 ? 12.859 4.773 -23.570 1.00 88.88 182 ILE A CA 1
ATOM 1364 C C . ILE A 1 182 ? 11.512 4.723 -22.859 1.00 88.88 182 ILE A C 1
ATOM 1366 O O . ILE A 1 182 ? 10.715 3.809 -23.071 1.00 88.88 182 ILE A O 1
ATOM 1370 N N . ASN A 1 183 ? 11.264 5.737 -22.036 1.00 88.62 183 ASN A N 1
ATOM 1371 C CA . ASN A 1 183 ? 9.950 6.033 -21.490 1.00 88.62 183 ASN A CA 1
ATOM 1372 C C . ASN A 1 183 ? 9.534 7.413 -21.991 1.00 88.62 183 ASN A C 1
ATOM 1374 O O . ASN A 1 183 ? 10.213 8.407 -21.722 1.00 88.62 183 ASN A O 1
ATOM 1378 N N . MET A 1 184 ? 8.440 7.471 -22.742 1.00 86.69 184 MET A N 1
ATOM 1379 C CA . MET A 1 184 ? 7.905 8.732 -23.238 1.00 86.69 184 MET A CA 1
ATOM 1380 C C . MET A 1 184 ? 6.387 8.704 -23.315 1.00 86.69 184 MET A C 1
ATOM 1382 O O . MET A 1 184 ? 5.780 7.666 -23.556 1.00 86.69 184 MET A O 1
ATOM 1386 N N . GLN A 1 185 ? 5.768 9.862 -23.122 1.00 86.81 185 GLN A N 1
ATOM 1387 C CA . GLN A 1 185 ? 4.335 10.018 -23.327 1.00 86.81 185 GLN A CA 1
ATOM 1388 C C . GLN A 1 185 ? 4.021 10.000 -24.826 1.00 86.81 185 GLN A C 1
ATOM 1390 O O . GLN A 1 185 ? 4.741 10.617 -25.613 1.00 86.81 185 GLN A O 1
ATOM 1395 N N . ILE A 1 186 ? 2.952 9.303 -25.204 1.00 87.94 186 ILE A N 1
ATOM 1396 C CA . ILE A 1 186 ? 2.501 9.168 -26.591 1.00 87.94 186 ILE A CA 1
ATOM 1397 C C . ILE A 1 186 ? 0.985 9.335 -26.700 1.00 87.94 186 ILE A C 1
ATOM 1399 O O . ILE A 1 186 ? 0.244 9.131 -25.733 1.00 87.94 186 ILE A O 1
ATOM 1403 N N . GLY A 1 187 ? 0.521 9.678 -27.898 1.00 89.31 187 GLY A N 1
ATOM 1404 C CA . GLY A 1 187 ? -0.867 9.535 -28.306 1.00 89.31 187 GLY A CA 1
ATOM 1405 C C . GLY A 1 187 ? -1.094 8.198 -29.010 1.00 89.31 187 GLY A C 1
ATOM 1406 O O . GLY A 1 187 ? -0.290 7.791 -29.845 1.00 89.31 187 GLY A O 1
ATOM 1407 N N . LEU A 1 188 ? -2.200 7.525 -28.700 1.00 90.00 188 LEU A N 1
ATOM 1408 C CA . LEU A 1 188 ? -2.660 6.337 -29.419 1.00 90.00 188 LEU A CA 1
ATOM 1409 C C . LEU A 1 188 ? -3.932 6.657 -30.198 1.00 90.00 188 LEU A C 1
ATOM 1411 O O . LEU A 1 188 ? -4.849 7.301 -29.682 1.00 90.00 188 LEU A O 1
ATOM 1415 N N . LYS A 1 189 ? -4.026 6.160 -31.427 1.00 89.94 189 LYS A N 1
ATOM 1416 C CA . LYS A 1 189 ? -5.210 6.288 -32.278 1.00 89.94 189 LYS A CA 1
ATOM 1417 C C . LYS A 1 189 ? -5.546 4.946 -32.917 1.00 89.94 189 LYS A C 1
ATOM 1419 O O . LYS A 1 189 ? -4.685 4.287 -33.487 1.00 89.94 189 LYS A O 1
ATOM 1424 N N . SER A 1 190 ? -6.819 4.562 -32.864 1.00 88.94 190 SER A N 1
ATOM 1425 C CA . SER A 1 190 ? -7.354 3.430 -33.623 1.00 88.94 190 SER A CA 1
ATOM 1426 C C . SER A 1 190 ? -8.303 3.938 -34.698 1.00 88.94 190 SER A C 1
ATOM 1428 O O . SER A 1 190 ? -9.338 4.541 -34.402 1.00 88.94 190 SER A O 1
ATOM 1430 N N . GLU A 1 191 ? -7.971 3.697 -35.965 1.00 84.31 191 GLU A N 1
ATOM 1431 C CA . GLU A 1 191 ? -8.851 4.072 -37.079 1.00 84.31 191 GLU A CA 1
ATOM 1432 C C . GLU A 1 191 ? -10.069 3.154 -37.191 1.00 84.31 191 GLU A C 1
ATOM 1434 O O . GLU A 1 191 ? -11.145 3.608 -37.586 1.00 84.31 191 GLU A O 1
ATOM 1439 N N . LEU A 1 192 ? -9.910 1.883 -36.803 1.00 85.62 192 LEU A N 1
ATOM 1440 C CA . LEU A 1 192 ? -10.963 0.873 -36.859 1.00 85.62 192 LEU A CA 1
ATOM 1441 C C . LEU A 1 192 ? -12.125 1.240 -35.929 1.00 85.62 192 LEU A C 1
ATOM 1443 O O . LEU A 1 192 ? -13.273 1.306 -36.369 1.00 85.62 192 LEU A O 1
ATOM 1447 N N . HIS A 1 193 ? -11.803 1.548 -34.671 1.00 83.75 193 HIS A N 1
ATOM 1448 C CA . HIS A 1 193 ? -12.790 1.850 -33.627 1.00 83.75 193 HIS A CA 1
ATOM 1449 C C . HIS A 1 193 ? -13.043 3.348 -33.443 1.00 83.75 193 HIS A C 1
ATOM 1451 O O . HIS A 1 193 ? -13.921 3.746 -32.683 1.00 83.75 193 HIS A O 1
ATOM 1457 N N . LYS A 1 194 ? -12.311 4.204 -34.171 1.00 85.88 194 LYS A N 1
ATOM 1458 C CA . LYS A 1 194 ? -12.371 5.674 -34.058 1.00 85.88 194 LYS A CA 1
ATOM 1459 C C . LYS A 1 194 ? -12.123 6.169 -32.628 1.00 85.88 194 LYS A C 1
ATOM 1461 O O . LYS A 1 194 ? -12.705 7.168 -32.202 1.00 85.88 194 LYS A O 1
ATOM 1466 N N . THR A 1 195 ? -11.249 5.478 -31.903 1.00 84.19 195 THR A N 1
ATOM 1467 C CA . THR A 1 195 ? -10.848 5.806 -30.533 1.00 84.19 195 THR A CA 1
ATOM 1468 C C . THR A 1 195 ? -9.495 6.516 -30.532 1.00 84.19 195 THR A C 1
ATOM 1470 O O . THR A 1 195 ? -8.631 6.256 -31.372 1.00 84.19 195 THR A O 1
ATOM 1473 N N . VAL A 1 196 ? -9.320 7.462 -29.606 1.00 85.00 196 VAL A N 1
ATOM 1474 C CA . VAL A 1 196 ? -8.082 8.234 -29.440 1.00 85.00 196 VAL A CA 1
ATOM 1475 C C . VAL A 1 196 ? -7.774 8.370 -27.956 1.00 85.00 196 VAL A C 1
ATOM 1477 O O . VAL A 1 196 ? -8.627 8.812 -27.187 1.00 85.00 196 VAL A O 1
ATOM 1480 N N . GLU A 1 197 ? -6.538 8.058 -27.584 1.00 83.00 197 GLU A N 1
ATOM 1481 C CA . GLU A 1 197 ? -5.974 8.280 -26.259 1.00 83.00 197 GLU A CA 1
ATOM 1482 C C . GLU A 1 197 ? -4.806 9.262 -26.372 1.00 83.00 197 GLU A C 1
ATOM 1484 O O . GLU A 1 197 ? -3.681 8.881 -26.666 1.00 83.00 197 GLU A O 1
ATOM 1489 N N . ALA A 1 198 ? -5.078 10.554 -26.183 1.00 70.19 198 ALA A N 1
ATOM 1490 C CA . ALA A 1 198 ? -4.142 11.612 -26.576 1.00 70.19 198 ALA A CA 1
ATOM 1491 C C . ALA A 1 198 ? -3.117 12.027 -25.507 1.00 70.19 198 ALA A C 1
ATOM 1493 O O . ALA A 1 198 ? -2.208 12.783 -25.828 1.00 70.19 198 ALA A O 1
ATOM 1494 N N . ASN A 1 199 ? -3.294 11.650 -24.234 1.00 68.19 199 ASN A N 1
ATOM 1495 C CA . ASN A 1 199 ? -2.511 12.285 -23.161 1.00 68.19 199 ASN A CA 1
ATOM 1496 C C . ASN A 1 199 ? -2.238 11.415 -21.928 1.00 68.19 199 ASN A C 1
ATOM 1498 O O . ASN A 1 199 ? -1.822 11.931 -20.897 1.00 68.19 199 ASN A O 1
ATOM 1502 N N . ASN A 1 200 ? -2.519 10.115 -21.977 1.00 78.12 200 ASN A N 1
ATOM 1503 C CA . ASN A 1 200 ? -2.334 9.248 -20.809 1.00 78.12 200 ASN A CA 1
ATOM 1504 C C . ASN A 1 200 ? -1.695 7.897 -21.153 1.00 78.12 200 ASN A C 1
ATOM 1506 O O . ASN A 1 200 ? -1.646 7.011 -20.303 1.00 78.12 200 ASN A O 1
ATOM 1510 N N . ALA A 1 201 ? -1.221 7.740 -22.391 1.00 86.19 201 ALA A N 1
ATOM 1511 C CA . ALA A 1 201 ? -0.462 6.576 -22.807 1.00 86.19 201 ALA A CA 1
ATOM 1512 C C . ALA A 1 201 ? 1.038 6.872 -22.691 1.00 86.19 201 ALA A C 1
ATOM 1514 O O . ALA A 1 201 ? 1.508 7.960 -23.030 1.00 86.19 201 ALA A O 1
ATOM 1515 N N . HIS A 1 202 ? 1.777 5.885 -22.198 1.00 87.81 202 HIS A N 1
ATOM 1516 C CA . HIS A 1 202 ? 3.229 5.908 -22.129 1.00 87.81 202 HIS A CA 1
ATOM 1517 C C . HIS A 1 202 ? 3.768 4.781 -22.997 1.00 87.81 202 HIS A C 1
ATOM 1519 O O . HIS A 1 202 ? 3.297 3.647 -22.924 1.00 87.81 202 HIS A O 1
ATOM 1525 N N . TRP A 1 203 ? 4.755 5.111 -23.815 1.00 87.88 203 TRP A N 1
ATOM 1526 C CA . TRP A 1 203 ? 5.550 4.155 -24.552 1.00 87.88 203 TRP A CA 1
ATOM 1527 C C . TRP A 1 203 ? 6.709 3.715 -23.671 1.00 87.88 203 TRP A C 1
ATOM 1529 O O . TRP A 1 203 ? 7.515 4.546 -23.245 1.00 87.88 203 TRP A O 1
ATOM 1539 N N . LEU A 1 204 ? 6.775 2.414 -23.409 1.00 88.81 204 LEU A N 1
ATOM 1540 C CA . LEU A 1 204 ? 7.849 1.769 -22.669 1.00 88.81 204 LEU A CA 1
ATOM 1541 C C . LEU A 1 204 ? 8.580 0.836 -23.632 1.00 88.81 204 LEU A C 1
ATOM 1543 O O . LEU A 1 204 ? 8.028 -0.175 -24.057 1.00 88.81 204 LEU A O 1
ATOM 1547 N N . ALA A 1 205 ? 9.809 1.193 -23.987 1.00 89.44 205 ALA A N 1
ATOM 1548 C CA . ALA A 1 205 ? 10.687 0.360 -24.799 1.00 89.44 205 ALA A CA 1
ATOM 1549 C C . ALA A 1 205 ? 11.994 0.139 -24.050 1.00 89.44 205 ALA A C 1
ATOM 1551 O O . ALA A 1 205 ? 12.875 0.997 -24.083 1.00 89.44 205 ALA A O 1
ATOM 1552 N N . MET A 1 206 ? 12.095 -0.989 -23.352 1.00 88.19 206 MET A N 1
ATOM 1553 C CA . MET A 1 206 ? 13.322 -1.385 -22.665 1.00 88.19 206 MET A CA 1
ATOM 1554 C C . MET A 1 206 ? 14.152 -2.312 -23.542 1.00 88.19 206 MET A C 1
ATOM 1556 O O . MET A 1 206 ? 13.644 -2.955 -24.460 1.00 88.19 206 MET A O 1
ATOM 1560 N N . ASP A 1 207 ? 15.437 -2.373 -23.235 1.00 89.19 207 ASP A N 1
ATOM 1561 C CA . ASP A 1 207 ? 16.369 -3.272 -23.883 1.00 89.19 207 ASP A CA 1
ATOM 1562 C C . ASP A 1 207 ? 16.080 -4.733 -23.498 1.00 89.19 207 ASP A C 1
ATOM 1564 O O . ASP A 1 207 ? 15.976 -5.087 -22.319 1.00 89.19 207 ASP A O 1
ATOM 1568 N N . ALA A 1 208 ? 15.923 -5.583 -24.513 1.00 87.62 208 ALA A N 1
ATOM 1569 C CA . ALA A 1 208 ? 15.549 -6.982 -24.345 1.00 87.62 208 ALA A CA 1
ATOM 1570 C C . ALA A 1 208 ? 16.637 -7.815 -23.648 1.00 87.62 208 ALA A C 1
ATOM 1572 O O . ALA A 1 208 ? 16.317 -8.720 -22.870 1.00 87.62 208 ALA A O 1
ATOM 1573 N N . ASP A 1 209 ? 17.911 -7.510 -23.893 1.00 86.31 209 ASP A N 1
ATOM 1574 C CA . ASP A 1 209 ? 19.018 -8.261 -23.313 1.00 86.31 209 ASP A CA 1
ATOM 1575 C C . ASP A 1 209 ? 19.143 -7.924 -21.830 1.00 86.31 209 ASP A C 1
ATOM 1577 O O . ASP A 1 209 ? 19.237 -8.829 -21.002 1.00 86.31 209 ASP A O 1
ATOM 1581 N N . TYR A 1 210 ? 19.069 -6.645 -21.462 1.00 85.56 210 TYR A N 1
ATOM 1582 C CA . TYR A 1 210 ? 19.139 -6.254 -20.053 1.00 85.56 210 TYR A CA 1
ATOM 1583 C C . TYR A 1 210 ? 17.896 -6.660 -19.255 1.00 85.56 210 TYR A C 1
ATOM 1585 O O . TYR A 1 210 ? 18.027 -7.038 -18.093 1.00 85.56 210 TYR A O 1
ATOM 1593 N N . GLN A 1 211 ? 16.700 -6.670 -19.860 1.00 83.88 211 GLN A N 1
ATOM 1594 C CA . GLN A 1 211 ? 15.492 -7.113 -19.152 1.00 83.88 211 GLN A CA 1
ATOM 1595 C C . GLN A 1 211 ? 15.428 -8.634 -18.949 1.00 83.88 211 GLN A C 1
ATOM 1597 O O . GLN A 1 211 ? 14.677 -9.117 -18.110 1.00 83.88 211 GLN A O 1
ATOM 1602 N N . THR A 1 212 ? 16.197 -9.422 -19.697 1.00 79.69 212 THR A N 1
ATOM 1603 C CA . THR A 1 212 ? 16.281 -10.876 -19.466 1.00 79.69 212 THR A CA 1
ATOM 1604 C C . THR A 1 212 ? 17.378 -11.250 -18.469 1.00 79.69 212 THR A C 1
ATOM 1606 O O . THR A 1 212 ? 17.469 -12.404 -18.044 1.00 79.69 212 THR A O 1
ATOM 1609 N N . GLN A 1 213 ? 18.200 -10.280 -18.063 1.00 73.69 213 GLN A N 1
ATOM 1610 C CA . GLN A 1 213 ? 19.325 -10.469 -17.159 1.00 73.69 213 GLN A CA 1
ATOM 1611 C C . GLN A 1 213 ? 19.000 -9.898 -15.770 1.00 73.69 213 GLN A C 1
ATOM 1613 O O . GLN A 1 213 ? 18.882 -8.691 -15.590 1.00 73.69 213 GLN A O 1
ATOM 1618 N N . GLY A 1 214 ? 18.882 -10.773 -14.768 1.00 71.62 214 GLY A N 1
ATOM 1619 C CA . GLY A 1 214 ? 18.642 -10.389 -13.371 1.00 71.62 214 GLY A CA 1
ATOM 1620 C C . GLY A 1 214 ? 17.276 -10.837 -12.852 1.00 71.62 214 GLY A C 1
ATOM 1621 O O . GLY A 1 214 ? 16.797 -11.913 -13.208 1.00 71.62 214 GLY A O 1
ATOM 1622 N N . THR A 1 215 ? 16.676 -10.025 -11.980 1.00 79.00 215 THR A N 1
ATOM 1623 C CA . THR A 1 215 ? 15.432 -10.341 -11.246 1.00 79.00 215 THR A CA 1
ATOM 1624 C C . THR A 1 215 ? 14.168 -9.803 -11.931 1.00 79.00 215 THR A C 1
ATOM 1626 O O . THR A 1 215 ? 13.083 -9.939 -11.380 1.00 79.00 215 THR A O 1
ATOM 1629 N N . TRP A 1 216 ? 14.294 -9.232 -13.134 1.00 81.62 216 TRP A N 1
ATOM 1630 C CA . TRP A 1 216 ? 13.189 -8.606 -13.860 1.00 81.62 216 TRP A CA 1
ATOM 1631 C C . TRP A 1 216 ? 12.016 -9.568 -14.107 1.00 81.62 216 TRP A C 1
ATOM 1633 O O . TRP A 1 216 ? 12.172 -10.601 -14.768 1.00 81.62 216 TRP A O 1
ATOM 1643 N N . ASN A 1 217 ? 10.822 -9.205 -13.644 1.00 80.31 217 ASN A N 1
ATOM 1644 C CA . ASN A 1 217 ? 9.606 -9.960 -13.932 1.00 80.31 217 ASN A CA 1
ATOM 1645 C C . ASN A 1 217 ? 9.080 -9.692 -15.360 1.00 80.31 217 ASN A C 1
ATOM 1647 O O . ASN A 1 217 ? 9.239 -8.588 -15.894 1.00 80.31 217 ASN A O 1
ATOM 1651 N N . PRO A 1 218 ? 8.412 -10.678 -15.991 1.00 81.19 218 PRO A N 1
ATOM 1652 C CA . PRO A 1 218 ? 7.666 -10.445 -17.223 1.00 81.19 218 PRO A CA 1
ATOM 1653 C C . PRO A 1 218 ? 6.477 -9.493 -17.004 1.00 81.19 218 PRO A C 1
ATOM 1655 O O . PRO A 1 218 ? 5.885 -9.441 -15.919 1.00 81.19 218 PRO A O 1
ATOM 1658 N N . PHE A 1 219 ? 6.080 -8.747 -18.043 1.00 77.81 219 PHE A N 1
ATOM 1659 C CA . PHE A 1 219 ? 4.973 -7.783 -17.921 1.00 77.81 219 PHE A CA 1
ATOM 1660 C C . PHE A 1 219 ? 3.635 -8.516 -17.888 1.00 77.81 219 PHE A C 1
ATOM 1662 O O . PHE A 1 219 ? 3.372 -9.376 -18.720 1.00 77.81 219 PHE A O 1
ATOM 1669 N N . GLY A 1 220 ? 2.751 -8.147 -16.959 1.00 73.06 220 GLY A N 1
ATOM 1670 C CA . GLY A 1 220 ? 1.456 -8.819 -16.788 1.00 73.06 220 GLY A CA 1
ATOM 1671 C C . GLY A 1 220 ? 1.491 -10.031 -15.848 1.00 73.06 220 GLY A C 1
ATOM 1672 O O . GLY A 1 220 ? 0.498 -10.749 -15.746 1.00 73.06 220 GLY A O 1
ATOM 1673 N N . GLY A 1 221 ? 2.597 -10.239 -15.123 1.00 75.62 221 GLY A N 1
ATOM 1674 C CA . GLY A 1 221 ? 2.738 -11.271 -14.095 1.00 75.62 221 GLY A CA 1
ATOM 1675 C C . GLY A 1 221 ? 3.609 -12.446 -14.540 1.00 75.62 221 GLY A C 1
ATOM 1676 O O . GLY A 1 221 ? 4.268 -12.395 -15.568 1.00 75.62 221 GLY A O 1
ATOM 1677 N N . LYS A 1 222 ? 3.611 -13.530 -13.751 1.00 73.38 222 LYS A N 1
ATOM 1678 C CA . LYS A 1 222 ? 4.556 -14.662 -13.886 1.00 73.38 222 LYS A CA 1
ATOM 1679 C C . LYS A 1 222 ? 4.519 -15.401 -15.230 1.00 73.38 222 LYS A C 1
ATOM 1681 O O . LYS A 1 222 ? 5.516 -16.018 -15.579 1.00 73.38 222 LYS A O 1
ATOM 1686 N N . ASP A 1 223 ? 3.397 -15.336 -15.943 1.00 79.31 223 ASP A N 1
ATOM 1687 C CA . ASP A 1 223 ? 3.197 -15.967 -17.257 1.00 79.31 223 ASP A CA 1
ATOM 1688 C C . ASP A 1 223 ? 3.116 -14.925 -18.393 1.00 79.31 223 ASP A C 1
ATOM 1690 O O . ASP A 1 223 ? 2.609 -15.211 -19.478 1.00 79.31 223 ASP A O 1
ATOM 1694 N N . GLY A 1 224 ? 3.543 -13.689 -18.122 1.00 81.19 224 GLY A N 1
ATOM 1695 C CA . GLY A 1 224 ? 3.561 -12.602 -19.093 1.00 81.19 224 GLY A CA 1
ATOM 1696 C C . GLY A 1 224 ? 4.715 -12.703 -20.102 1.00 81.19 224 GLY A C 1
ATOM 1697 O O . GLY A 1 224 ? 5.674 -13.438 -19.865 1.00 81.19 224 GLY A O 1
ATOM 1698 N N . PRO A 1 225 ? 4.653 -11.961 -21.221 1.00 84.38 225 PRO A N 1
ATOM 1699 C CA . PRO A 1 225 ? 5.737 -11.912 -22.199 1.00 84.38 225 PRO A CA 1
ATOM 1700 C C . PRO A 1 225 ? 6.933 -11.091 -21.695 1.00 84.38 225 PRO A C 1
ATOM 1702 O O . PRO A 1 225 ? 6.771 -10.088 -20.992 1.00 84.38 225 PRO A O 1
ATOM 1705 N N . HIS A 1 226 ? 8.141 -11.470 -22.116 1.00 86.12 226 HIS A N 1
ATOM 1706 C CA . HIS A 1 226 ? 9.347 -10.649 -21.962 1.00 86.12 226 HIS A CA 1
ATOM 1707 C C . HIS A 1 226 ? 9.535 -9.659 -23.126 1.00 86.12 226 HIS A C 1
ATOM 1709 O O . HIS A 1 226 ? 8.990 -9.847 -24.213 1.00 86.12 226 HIS A O 1
ATOM 1715 N N . TYR A 1 227 ? 10.361 -8.613 -22.941 1.00 86.88 227 TYR A N 1
ATOM 1716 C CA . TYR A 1 227 ? 10.651 -7.649 -24.025 1.00 86.88 227 TYR A CA 1
ATOM 1717 C C . TYR A 1 227 ? 11.334 -8.328 -25.221 1.00 86.88 227 TYR A C 1
ATOM 1719 O O . TYR A 1 227 ? 11.167 -7.887 -26.352 1.00 86.88 227 TYR A O 1
ATOM 1727 N N . SER A 1 228 ? 12.059 -9.424 -24.986 1.00 87.06 228 SER A N 1
ATOM 1728 C CA . SER A 1 228 ? 12.696 -10.241 -26.023 1.00 87.06 228 SER A CA 1
ATOM 1729 C C . SER A 1 228 ? 11.712 -11.002 -26.917 1.00 87.06 228 SER A C 1
ATOM 1731 O O . SER A 1 228 ? 12.103 -11.467 -27.985 1.00 87.06 228 SER A O 1
ATOM 1733 N N . GLU A 1 229 ? 10.451 -11.139 -26.502 1.00 88.06 229 GLU A N 1
ATOM 1734 C CA . GLU A 1 229 ? 9.399 -11.829 -27.258 1.00 88.06 229 GLU A CA 1
ATOM 1735 C C . GLU A 1 229 ? 8.587 -10.877 -28.147 1.00 88.06 229 GLU A C 1
ATOM 1737 O O . GLU A 1 229 ? 7.719 -11.322 -28.900 1.00 88.06 229 GLU A O 1
ATOM 1742 N N . ILE A 1 230 ? 8.844 -9.568 -28.066 1.00 88.44 230 ILE A N 1
ATOM 1743 C CA . ILE A 1 230 ? 8.165 -8.563 -28.885 1.00 88.44 230 ILE A CA 1
ATOM 1744 C C . ILE A 1 230 ? 8.822 -8.533 -30.266 1.00 88.44 230 ILE A C 1
ATOM 1746 O O . ILE A 1 230 ? 9.992 -8.173 -30.393 1.00 88.44 230 ILE A O 1
ATOM 1750 N N . ASN A 1 231 ? 8.071 -8.896 -31.308 1.00 89.12 231 ASN A N 1
ATOM 1751 C CA . ASN A 1 231 ? 8.571 -8.813 -32.677 1.00 89.12 231 ASN A CA 1
ATOM 1752 C C . ASN A 1 231 ? 8.492 -7.381 -33.224 1.00 89.12 231 ASN A C 1
ATOM 1754 O O . ASN A 1 231 ? 7.686 -6.558 -32.784 1.00 89.12 231 ASN A O 1
ATOM 1758 N N . ASP A 1 232 ? 9.290 -7.104 -34.255 1.00 87.56 232 ASP A N 1
ATOM 1759 C CA . ASP A 1 232 ? 9.275 -5.818 -34.952 1.00 87.56 232 ASP A CA 1
ATOM 1760 C C . ASP A 1 232 ? 7.868 -5.471 -35.471 1.00 87.56 232 ASP A C 1
ATOM 1762 O O . ASP A 1 232 ? 7.276 -6.195 -36.275 1.00 87.56 232 ASP A O 1
ATOM 1766 N N . GLY A 1 233 ? 7.352 -4.316 -35.043 1.00 87.31 233 GLY A N 1
ATOM 1767 C CA . GLY A 1 233 ? 6.024 -3.824 -35.422 1.00 87.31 233 GLY A CA 1
ATOM 1768 C C . GLY A 1 233 ? 4.872 -4.367 -34.573 1.00 87.31 233 GLY A C 1
ATOM 1769 O O . GLY A 1 233 ? 3.730 -3.964 -34.792 1.00 87.31 233 GLY A O 1
ATOM 1770 N N . GLU A 1 234 ? 5.153 -5.230 -33.597 1.00 90.50 234 GLU A N 1
ATOM 1771 C CA . GLU A 1 234 ? 4.192 -5.662 -32.586 1.00 90.50 234 GLU A CA 1
ATOM 1772 C C . GLU A 1 234 ? 4.329 -4.810 -31.318 1.00 90.50 234 GLU A C 1
ATOM 1774 O O . GLU A 1 234 ? 5.388 -4.263 -31.010 1.00 90.50 234 GLU A O 1
ATOM 1779 N N . VAL A 1 235 ? 3.232 -4.660 -30.578 1.00 89.88 235 VAL A N 1
ATOM 1780 C CA . VAL A 1 235 ? 3.202 -3.896 -29.330 1.00 89.88 235 VAL A CA 1
ATOM 1781 C C . VAL A 1 235 ? 2.239 -4.551 -28.354 1.00 89.88 235 VAL A C 1
ATOM 1783 O O . VAL A 1 235 ? 1.171 -5.028 -28.741 1.00 89.88 235 VAL A O 1
ATOM 1786 N N . TYR A 1 236 ? 2.608 -4.540 -27.078 1.00 90.06 236 TYR A N 1
ATOM 1787 C CA . TYR A 1 236 ? 1.719 -4.923 -25.992 1.00 90.06 236 TYR A CA 1
ATOM 1788 C C . TYR A 1 236 ? 1.088 -3.675 -25.383 1.00 90.06 236 TYR A C 1
ATOM 1790 O O . TYR A 1 236 ? 1.752 -2.669 -25.137 1.00 90.06 236 TYR A O 1
ATOM 1798 N N . ILE A 1 237 ? -0.219 -3.741 -25.149 1.00 89.06 237 ILE A N 1
ATOM 1799 C CA . ILE A 1 237 ? -1.013 -2.652 -24.581 1.00 89.06 237 ILE A CA 1
ATOM 1800 C C . ILE A 1 237 ? -1.585 -3.144 -23.254 1.00 89.06 237 ILE A C 1
ATOM 1802 O O . ILE A 1 237 ? -1.979 -4.304 -23.136 1.00 89.06 237 ILE A O 1
ATOM 1806 N N . SER A 1 238 ? -1.627 -2.270 -22.246 1.00 88.75 238 SER A N 1
ATOM 1807 C CA . SER A 1 238 ? -2.225 -2.620 -20.957 1.00 88.75 238 SER A CA 1
ATOM 1808 C C . SER A 1 238 ? -3.708 -2.950 -21.117 1.00 88.75 238 SER A C 1
ATOM 1810 O O . SER A 1 238 ? -4.409 -2.320 -21.909 1.00 88.75 238 SER A O 1
ATOM 1812 N N . GLU A 1 239 ? -4.210 -3.899 -20.326 1.00 88.38 239 GLU A N 1
ATOM 1813 C CA . GLU A 1 239 ? -5.616 -4.330 -20.374 1.00 88.38 239 GLU A CA 1
ATOM 1814 C C . GLU A 1 239 ? -6.581 -3.139 -20.267 1.00 88.38 239 GLU A C 1
ATOM 1816 O O . GLU A 1 239 ? -7.516 -3.002 -21.051 1.00 88.38 239 GLU A O 1
ATOM 1821 N N . LYS A 1 240 ? -6.267 -2.191 -19.378 1.00 88.69 240 LYS A N 1
ATOM 1822 C CA . LYS A 1 240 ? -7.022 -0.947 -19.202 1.00 88.69 240 LYS A CA 1
ATOM 1823 C C . LYS A 1 240 ? -7.053 -0.070 -20.458 1.00 88.69 240 LYS A C 1
ATOM 1825 O O . LYS A 1 240 ? -8.077 0.547 -20.748 1.00 88.69 240 LYS A O 1
ATOM 1830 N N . ALA A 1 241 ? -5.936 0.044 -21.176 1.00 87.25 241 ALA A N 1
ATOM 1831 C CA . ALA A 1 241 ? -5.885 0.815 -22.415 1.00 87.25 241 ALA A CA 1
ATOM 1832 C C . ALA A 1 241 ? -6.599 0.080 -23.559 1.00 87.25 241 ALA A C 1
ATOM 1834 O O . ALA A 1 241 ? -7.304 0.722 -24.336 1.00 87.25 241 ALA A O 1
ATOM 1835 N N . ALA A 1 242 ? -6.486 -1.251 -23.615 1.00 90.00 242 ALA A N 1
ATOM 1836 C CA . ALA A 1 242 ? -7.205 -2.076 -24.578 1.00 90.00 242 ALA A CA 1
ATOM 1837 C C . ALA A 1 242 ? -8.728 -1.972 -24.391 1.00 90.00 242 ALA A C 1
ATOM 1839 O O . ALA A 1 242 ? -9.430 -1.689 -25.357 1.00 90.00 242 ALA A O 1
ATOM 1840 N N . GLU A 1 243 ? -9.232 -2.085 -23.157 1.00 90.94 243 GLU A N 1
ATOM 1841 C CA . GLU A 1 243 ? -10.659 -1.927 -22.842 1.00 90.94 243 GLU A CA 1
ATOM 1842 C C . GLU A 1 243 ? -11.157 -0.520 -23.195 1.00 90.94 243 GLU A C 1
ATOM 1844 O O . GLU A 1 243 ? -12.183 -0.359 -23.853 1.00 90.94 243 GLU A O 1
ATOM 1849 N N . LYS A 1 244 ? -10.398 0.518 -22.823 1.00 88.19 244 LYS A N 1
ATOM 1850 C CA . LYS A 1 244 ? -10.763 1.914 -23.098 1.00 88.19 244 LYS A CA 1
ATOM 1851 C C . LYS A 1 244 ? -10.838 2.234 -24.593 1.00 88.19 244 LYS A C 1
ATOM 1853 O O . LYS A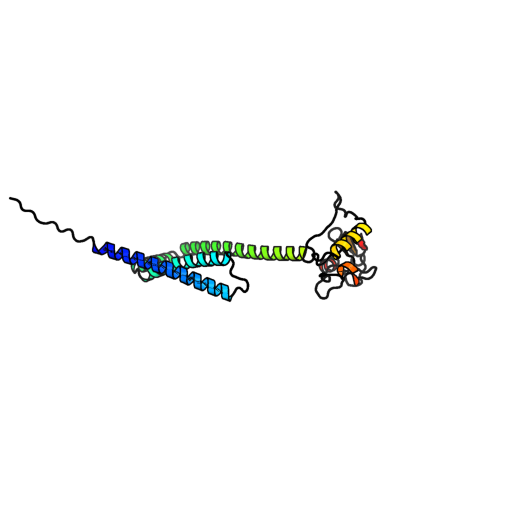 1 244 ? -11.645 3.069 -24.997 1.00 88.19 244 LYS A O 1
ATOM 1858 N N . MET A 1 245 ? -9.965 1.630 -25.395 1.00 88.31 245 MET A N 1
ATOM 1859 C CA . MET A 1 245 ? -9.894 1.861 -26.838 1.00 88.31 245 MET A CA 1
ATOM 1860 C C . MET A 1 245 ? -10.653 0.812 -27.664 1.00 88.31 245 MET A C 1
ATOM 1862 O O . MET A 1 245 ? -10.628 0.913 -28.892 1.00 88.31 245 MET A O 1
ATOM 1866 N N . GLU A 1 246 ? -11.324 -0.141 -27.004 1.00 89.94 246 GLU A N 1
ATOM 1867 C CA . GLU A 1 246 ? -12.036 -1.280 -27.604 1.00 89.94 246 GLU A CA 1
ATOM 1868 C C . GLU A 1 246 ? -11.138 -2.130 -28.527 1.00 89.94 246 GLU A C 1
ATOM 1870 O O . GLU A 1 246 ? -11.555 -2.596 -29.582 1.00 89.94 246 GLU A O 1
ATOM 1875 N N . LEU A 1 247 ? -9.869 -2.309 -28.147 1.00 89.94 247 LEU A N 1
ATOM 1876 C CA . LEU A 1 247 ? -8.871 -3.012 -28.954 1.00 89.94 247 LEU A CA 1
ATOM 1877 C C . LEU A 1 247 ? -8.898 -4.523 -28.713 1.00 89.94 247 LEU A C 1
ATOM 1879 O O . LEU A 1 247 ? -8.910 -4.989 -27.575 1.00 89.94 247 LEU A O 1
ATOM 1883 N N . GLU A 1 248 ? -8.795 -5.281 -29.802 1.00 91.38 248 GLU A N 1
ATOM 1884 C CA . GLU A 1 248 ? -8.585 -6.730 -29.790 1.00 91.38 248 GLU A CA 1
ATOM 1885 C C . GLU A 1 248 ? -7.205 -7.099 -30.365 1.00 91.38 248 GLU A C 1
ATOM 1887 O O . GLU A 1 248 ? -6.583 -6.325 -31.101 1.00 91.38 248 GLU A O 1
ATOM 1892 N N . ILE A 1 249 ? -6.722 -8.308 -30.056 1.00 90.81 249 ILE A N 1
ATOM 1893 C CA . ILE A 1 249 ? -5.445 -8.821 -30.578 1.00 90.81 249 ILE A CA 1
ATOM 1894 C C . ILE A 1 249 ? -5.472 -8.813 -32.115 1.00 90.81 249 ILE A C 1
ATOM 1896 O O . ILE A 1 249 ? -6.402 -9.321 -32.741 1.00 90.81 249 ILE A O 1
ATOM 1900 N N . GLY A 1 250 ? -4.435 -8.232 -32.723 1.00 89.31 250 GLY A N 1
ATOM 1901 C CA . GLY A 1 250 ? -4.312 -8.068 -34.176 1.00 89.31 250 GLY A CA 1
ATOM 1902 C C . GLY A 1 250 ? -4.901 -6.765 -34.726 1.00 89.31 250 GLY A C 1
ATOM 1903 O O . GLY A 1 250 ? -4.843 -6.531 -35.932 1.00 89.31 250 GLY A O 1
ATOM 1904 N N . ASN A 1 251 ? -5.470 -5.902 -33.878 1.00 91.12 251 ASN A N 1
ATOM 1905 C CA . ASN A 1 251 ? -5.855 -4.550 -34.281 1.00 91.12 251 ASN A CA 1
ATOM 1906 C C . ASN A 1 251 ? -4.612 -3.676 -34.511 1.00 91.12 251 ASN A C 1
ATOM 1908 O O . ASN A 1 251 ? -3.605 -3.807 -33.821 1.00 91.12 251 ASN A O 1
ATOM 1912 N N . ILE A 1 252 ? -4.706 -2.759 -35.476 1.00 90.25 252 ILE A N 1
ATOM 1913 C CA . ILE A 1 252 ? -3.634 -1.813 -35.796 1.00 90.25 252 ILE A CA 1
ATOM 1914 C C . ILE A 1 252 ? -3.901 -0.503 -35.058 1.00 90.25 252 ILE A C 1
ATOM 1916 O O . ILE A 1 252 ? -5.007 0.041 -35.125 1.00 90.25 252 ILE A O 1
ATOM 1920 N N . VAL A 1 253 ? -2.872 0.005 -34.387 1.00 89.88 253 VAL A N 1
ATOM 1921 C CA . VAL A 1 253 ? -2.883 1.301 -33.707 1.00 89.88 253 VAL A CA 1
ATOM 1922 C C . VAL A 1 253 ? -1.815 2.214 -34.298 1.00 89.88 253 VAL A C 1
ATOM 1924 O O . VAL A 1 253 ? -0.728 1.773 -34.661 1.00 89.88 253 VAL A O 1
ATOM 1927 N N . GLU A 1 254 ? -2.144 3.493 -34.411 1.00 88.75 254 GLU A N 1
ATOM 1928 C CA . GLU A 1 254 ? -1.232 4.556 -34.816 1.00 88.75 254 GLU A CA 1
ATOM 1929 C C . GLU A 1 254 ? -0.740 5.288 -33.564 1.00 88.75 254 GLU A C 1
ATOM 1931 O O . GLU A 1 254 ? -1.533 5.612 -32.675 1.00 88.75 254 GLU A O 1
ATOM 1936 N N . VAL A 1 255 ? 0.567 5.535 -33.500 1.00 87.88 255 VAL A N 1
ATOM 1937 C CA . VAL A 1 255 ? 1.239 6.212 -32.386 1.00 87.88 255 VAL A CA 1
ATOM 1938 C C . VAL A 1 255 ? 1.707 7.583 -32.867 1.00 87.88 255 VAL A C 1
ATOM 1940 O O . VAL A 1 255 ? 2.323 7.674 -33.931 1.00 87.88 255 VAL A O 1
ATOM 1943 N N . SER A 1 256 ? 1.422 8.637 -32.100 1.00 80.44 256 SER A N 1
ATOM 1944 C CA . SER A 1 256 ? 1.789 10.030 -32.412 1.00 80.44 256 SER A CA 1
ATOM 1945 C C . SER A 1 256 ? 2.463 10.738 -31.252 1.00 80.44 256 SER A C 1
ATOM 1947 O O . SER A 1 256 ? 1.953 10.557 -30.122 1.00 80.44 256 SER A O 1
#

Sequence (256 aa):
MSNSEESSPFAGEGSTIQRLGRGALFSILFVGITLCCTKVIIDVVKSTSYDGVGFGWYATAISLGLLTALVSLQLLDFIFSGRRRMLAQMAISNLRRRKRNTALVIVGLLIGSAIITSSLVVGDSLDATLQAEFAESLDEADIIISGSDLFGNPLWMNQSRMEGFVDTLFNNSNIDAVSIGINMQIGLKSELHKTVEANNAHWLAMDADYQTQGTWNPFGGKDGPHYSEINDGEVYISEKAAEKMELEIGNIVEVS